Protein AF-A0A6U9JHB5-F1 (afdb_monomer)

Mean predicted aligned error: 16.01 Å

Solvent-accessible surface area (backbone atoms only — not comparable to full-atom values): 13813 Å² total; per-residue (Å²): 135,73,65,81,58,52,58,57,52,53,50,49,56,50,49,52,53,57,48,58,69,62,51,77,52,79,85,77,52,80,86,82,68,67,82,82,50,50,70,61,51,50,51,52,50,49,52,54,49,51,52,50,57,46,50,60,50,48,56,53,50,51,55,50,50,53,50,53,51,52,52,50,62,68,71,49,52,72,71,58,47,54,53,50,51,53,51,52,61,69,65,49,89,69,74,73,75,85,76,80,73,56,78,61,51,83,88,57,79,92,67,89,66,69,56,66,43,36,70,73,53,80,42,72,76,61,68,52,77,62,75,65,68,53,80,90,46,68,56,74,43,81,80,44,58,78,96,65,58,57,44,86,89,46,75,95,50,87,86,73,75,93,71,91,52,70,80,78,74,54,77,79,58,66,82,39,82,87,58,45,82,41,72,67,56,50,55,47,50,63,64,67,51,83,52,95,56,76,86,66,62,86,64,79,77,74,80,82,76,78,76,79,132

Foldseek 3Di:
DPPVVVVVVVVVVVVVVVVVVVPPDPVPDPPPPCPPPVPVVVVVVVVVVVVVVVVVVVVVVVVVVVVVVVVVCVPDDPVVNVVVVVVVVVVPPDPPPPDDAAQQADDDDLDPPPVVCLVVVVDVVSVDDRRDGDPVRVDRLVPPDPLSSHHPPCRPDPDDDPDDDPVVVPPPDCVDPVNPPDPVVVVVCVVVVPDDCPVVPPDPDDPPPPDDD

Sequence (213 aa):
TKGLLVDPIRADDLAEQAADENDRSDAELPDDNDETNEAEEYELWKIRELKRIKRDKEERLERQKELELIEKRRMMTDAEREEDDRRMDAESTQRDEVKGFNFLQKYYHRGGFFQDKATTGEEPLYTRDYHEPLEEEKFDKNMLPKAMQLRRGQFGKKGQVKHTHLTEVDTTDKSAAWAQQSRPMQKYQEKMAAAKGVNAFDRPSGSSSSRPL

Secondary structure (DSSP, 8-state):
--STTHHHHHHHHHHHHHHHTTS--GGGS----TTSSHHHHHHHHHHHHHHHHHHHHHHHHHHHHHHHHHHHHHHS-HHHHHHHHHHHHHH-------PPPPTTPPP----SSSHHHHHHT-STTTTS-TTSPPGGGSS-GGGS-GGG---TT-TT-S---S---HHHH----TTSTTTS--HHHHHHHHHHS-STTTT--------------

InterPro domains:
  IPR009730 Micro-fibrillar-associated protein 1, C-terminal [PF06991] (4-171)
  IPR033194 Microfibrillar-associated protein 1 [PTHR15327] (5-207)

Structure (mmCIF, N/CA/C/O backbone):
data_AF-A0A6U9JHB5-F1
#
_entry.id   AF-A0A6U9JHB5-F1
#
loop_
_atom_site.group_PDB
_atom_site.id
_atom_site.type_symbol
_atom_site.label_atom_id
_atom_site.label_alt_id
_atom_site.label_comp_id
_atom_site.label_asym_id
_atom_site.label_entity_id
_atom_site.label_seq_id
_atom_site.pdbx_PDB_ins_code
_atom_site.Cartn_x
_atom_site.Cartn_y
_atom_site.Cartn_z
_atom_site.occupancy
_atom_site.B_iso_or_equiv
_atom_site.auth_seq_id
_atom_site.auth_comp_id
_atom_site.auth_asym_id
_atom_site.auth_atom_id
_atom_site.pdbx_PDB_model_num
ATOM 1 N N . THR A 1 1 ? 85.113 0.637 15.737 1.00 53.25 1 THR A N 1
ATOM 2 C CA . THR A 1 1 ? 83.769 1.245 15.863 1.00 53.25 1 THR A CA 1
ATOM 3 C C . THR A 1 1 ? 83.041 1.448 14.530 1.00 53.25 1 THR A C 1
ATOM 5 O O . THR A 1 1 ? 82.013 2.102 14.533 1.00 53.25 1 THR A O 1
ATOM 8 N N . LYS A 1 2 ? 83.492 0.862 13.402 1.00 55.94 2 LYS A N 1
ATOM 9 C CA . LYS A 1 2 ? 82.801 0.965 12.095 1.00 55.94 2 LYS A CA 1
ATOM 10 C C . LYS A 1 2 ? 81.994 -0.279 11.675 1.00 55.94 2 LYS A C 1
ATOM 12 O O . LYS A 1 2 ? 81.258 -0.187 10.710 1.00 55.94 2 LYS A O 1
ATOM 17 N N . GLY A 1 3 ? 82.115 -1.414 12.374 1.00 53.59 3 GLY A N 1
ATOM 18 C CA . GLY A 1 3 ? 81.353 -2.639 12.058 1.00 53.59 3 GLY A CA 1
ATOM 19 C C . GLY A 1 3 ? 79.921 -2.636 12.605 1.00 53.59 3 GLY A C 1
ATOM 20 O O . GLY A 1 3 ? 78.999 -3.007 11.901 1.00 53.59 3 GLY A O 1
ATOM 21 N N . LEU A 1 4 ? 79.724 -2.098 13.814 1.00 57.44 4 LEU A N 1
ATOM 22 C CA . LEU A 1 4 ? 78.427 -2.074 14.513 1.00 57.44 4 LEU A CA 1
ATOM 23 C C . LEU A 1 4 ? 77.362 -1.162 13.877 1.00 57.44 4 LEU A C 1
ATOM 25 O O . LEU A 1 4 ? 76.210 -1.227 14.283 1.00 57.44 4 LEU A O 1
ATOM 29 N N . LEU A 1 5 ? 77.736 -0.309 12.915 1.00 56.44 5 LEU A N 1
ATOM 30 C CA . LEU A 1 5 ? 76.797 0.537 12.166 1.00 56.44 5 LEU A CA 1
ATOM 31 C C . LEU A 1 5 ? 76.386 -0.082 10.820 1.00 56.44 5 LEU A C 1
ATOM 33 O O . LEU A 1 5 ? 75.382 0.325 10.261 1.00 56.44 5 LEU A O 1
ATOM 37 N N . VAL A 1 6 ? 77.141 -1.055 10.299 1.00 62.66 6 VAL A N 1
ATOM 38 C CA . VAL A 1 6 ? 76.855 -1.684 8.995 1.00 62.66 6 VAL A CA 1
ATOM 39 C C . VAL A 1 6 ? 75.737 -2.720 9.115 1.00 62.66 6 VAL A C 1
ATOM 41 O O . VAL A 1 6 ? 74.949 -2.884 8.190 1.00 62.66 6 VAL A O 1
ATOM 44 N N . ASP A 1 7 ? 75.649 -3.384 10.265 1.00 67.19 7 ASP A N 1
ATOM 45 C CA . ASP A 1 7 ? 74.615 -4.377 10.549 1.00 67.19 7 ASP A CA 1
ATOM 46 C C . ASP A 1 7 ? 73.202 -3.771 10.692 1.00 67.19 7 ASP A C 1
ATOM 48 O O . ASP A 1 7 ? 72.290 -4.320 10.078 1.00 67.19 7 ASP A O 1
ATOM 52 N N . PRO A 1 8 ? 72.981 -2.639 11.402 1.00 68.25 8 PRO A N 1
ATOM 53 C CA . PRO A 1 8 ? 71.666 -1.996 11.425 1.00 68.25 8 PRO A CA 1
ATOM 54 C C . PRO A 1 8 ? 71.291 -1.371 10.077 1.00 68.25 8 PRO A C 1
ATOM 56 O O . PRO A 1 8 ? 70.142 -1.486 9.687 1.00 68.25 8 PRO A O 1
ATOM 59 N N . ILE A 1 9 ? 72.244 -0.806 9.322 1.00 69.00 9 ILE A N 1
ATOM 60 C CA . ILE A 1 9 ? 71.958 -0.246 7.986 1.00 69.00 9 ILE A CA 1
ATOM 61 C C . ILE A 1 9 ? 71.508 -1.348 7.019 1.00 69.00 9 ILE A C 1
ATOM 63 O O . ILE A 1 9 ? 70.519 -1.183 6.325 1.00 69.00 9 ILE A O 1
ATOM 67 N N . ARG A 1 10 ? 72.168 -2.514 7.020 1.00 72.25 10 ARG A N 1
ATOM 68 C CA . ARG A 1 10 ? 71.721 -3.657 6.203 1.00 72.25 10 ARG A CA 1
ATOM 69 C C . ARG A 1 10 ? 70.379 -4.226 6.650 1.00 72.25 10 ARG A C 1
ATOM 71 O O . ARG A 1 10 ? 69.656 -4.764 5.821 1.00 72.25 10 ARG A O 1
ATOM 78 N N . ALA A 1 11 ? 70.085 -4.177 7.947 1.00 74.62 11 ALA A N 1
ATOM 79 C CA . ALA A 1 11 ? 68.796 -4.607 8.471 1.00 74.62 11 ALA A CA 1
ATOM 80 C C . ALA A 1 11 ? 67.677 -3.633 8.070 1.00 74.62 11 ALA A C 1
ATOM 82 O O . ALA A 1 11 ? 66.602 -4.096 7.702 1.00 74.62 11 ALA A O 1
ATOM 83 N N . ASP A 1 12 ? 67.952 -2.326 8.076 1.00 69.69 12 ASP A N 1
ATOM 84 C CA . ASP A 1 12 ? 67.029 -1.288 7.609 1.00 69.69 12 ASP A CA 1
ATOM 85 C C . ASP A 1 12 ? 66.822 -1.374 6.085 1.00 69.69 12 ASP A C 1
ATOM 87 O O . ASP A 1 12 ? 65.678 -1.386 5.646 1.00 69.69 12 ASP A O 1
ATOM 91 N N . ASP A 1 13 ? 67.882 -1.573 5.288 1.00 69.75 13 ASP A N 1
ATOM 92 C CA . ASP A 1 13 ? 67.789 -1.757 3.827 1.00 69.75 13 ASP A CA 1
ATOM 93 C C . ASP A 1 13 ? 66.966 -3.010 3.452 1.00 69.75 13 ASP A C 1
ATOM 95 O O . ASP A 1 13 ? 66.189 -3.002 2.497 1.00 69.75 13 ASP A O 1
ATOM 99 N N . LEU A 1 14 ? 67.120 -4.110 4.202 1.00 70.81 14 LEU A N 1
ATOM 100 C CA . LEU A 1 14 ? 66.328 -5.333 4.010 1.00 70.81 14 LEU A CA 1
ATOM 101 C C . LEU A 1 14 ? 64.880 -5.170 4.485 1.00 70.81 14 LEU A C 1
ATOM 103 O O . LEU A 1 14 ? 63.982 -5.775 3.907 1.00 70.81 14 LEU A O 1
ATOM 107 N N . ALA A 1 15 ? 64.646 -4.374 5.531 1.00 68.12 15 ALA A N 1
ATOM 108 C CA . ALA A 1 15 ? 63.304 -4.055 6.004 1.00 68.12 15 ALA A CA 1
ATOM 109 C C . ALA A 1 15 ? 62.571 -3.110 5.040 1.00 68.12 15 ALA A C 1
ATOM 111 O O . ALA A 1 15 ? 61.367 -3.262 4.867 1.00 68.12 15 ALA A O 1
ATOM 112 N N . GLU A 1 16 ? 63.284 -2.189 4.387 1.00 64.50 16 GLU A N 1
ATOM 113 C CA . GLU A 1 16 ? 62.752 -1.314 3.338 1.00 64.50 16 GLU A CA 1
ATOM 114 C C . GLU A 1 16 ? 62.425 -2.119 2.070 1.00 64.50 16 GLU A C 1
ATOM 116 O O . GLU A 1 16 ? 61.320 -2.000 1.553 1.00 64.50 16 GLU A O 1
ATOM 121 N N . GLN A 1 17 ? 63.293 -3.052 1.653 1.00 61.66 17 GLN A N 1
ATOM 122 C CA . GLN A 1 17 ? 62.996 -3.989 0.554 1.00 61.66 17 GLN A CA 1
ATOM 123 C C . GLN A 1 17 ? 61.814 -4.926 0.866 1.00 61.66 17 GLN A C 1
ATOM 125 O O . GLN A 1 17 ? 60.975 -5.163 0.004 1.00 61.66 17 GLN A O 1
ATOM 130 N N . ALA A 1 18 ? 61.701 -5.427 2.100 1.00 60.41 18 ALA A N 1
ATOM 131 C CA . ALA A 1 18 ? 60.564 -6.250 2.528 1.00 60.41 18 ALA A CA 1
ATOM 132 C C . ALA A 1 18 ? 59.266 -5.442 2.743 1.00 60.41 18 ALA A C 1
ATOM 134 O O . ALA A 1 18 ? 58.175 -6.017 2.747 1.00 60.41 18 ALA A O 1
ATOM 135 N N . ALA A 1 19 ? 59.368 -4.125 2.954 1.00 58.09 19 ALA A N 1
ATOM 136 C CA . ALA A 1 19 ? 58.228 -3.214 2.999 1.00 58.09 19 ALA A CA 1
ATOM 137 C C . ALA A 1 19 ? 57.742 -2.849 1.587 1.00 58.09 19 ALA A C 1
ATOM 139 O O . ALA A 1 19 ? 56.531 -2.781 1.390 1.00 58.09 19 ALA A O 1
ATOM 140 N N . ASP A 1 20 ? 58.653 -2.717 0.615 1.00 54.59 20 ASP A N 1
ATOM 141 C CA . ASP A 1 20 ? 58.335 -2.574 -0.817 1.00 54.59 20 ASP A CA 1
ATOM 142 C C . ASP A 1 20 ? 57.697 -3.855 -1.394 1.00 54.59 20 ASP A C 1
ATOM 144 O O . ASP A 1 20 ? 56.777 -3.777 -2.200 1.00 54.59 20 ASP A O 1
ATOM 148 N N . GLU A 1 21 ? 58.089 -5.049 -0.927 1.00 54.53 21 GLU A N 1
ATOM 149 C CA . GLU A 1 21 ? 57.397 -6.313 -1.260 1.00 54.53 21 GLU A CA 1
ATOM 150 C C . GLU A 1 21 ? 55.993 -6.439 -0.623 1.00 54.53 21 GLU A C 1
ATOM 152 O O . GLU A 1 21 ? 55.213 -7.315 -1.005 1.00 54.53 21 GLU A O 1
ATOM 157 N N . ASN A 1 22 ? 55.655 -5.581 0.350 1.00 50.91 22 ASN A N 1
ATOM 158 C CA . ASN A 1 22 ? 54.332 -5.497 0.982 1.00 50.91 22 ASN A CA 1
ATOM 159 C C . ASN A 1 22 ? 53.448 -4.393 0.377 1.00 50.91 22 ASN A C 1
ATOM 161 O O . ASN A 1 22 ? 52.293 -4.243 0.797 1.00 50.91 22 ASN A O 1
ATOM 165 N N . ASP A 1 23 ? 53.953 -3.639 -0.605 1.00 54.12 23 ASP A N 1
ATOM 166 C CA . ASP A 1 23 ? 53.091 -2.904 -1.519 1.00 54.12 23 ASP A CA 1
ATOM 167 C C . ASP A 1 23 ? 52.439 -3.958 -2.406 1.00 54.12 23 ASP A C 1
ATOM 169 O O . ASP A 1 23 ? 53.083 -4.571 -3.256 1.00 54.12 23 ASP A O 1
ATOM 173 N N . ARG A 1 24 ? 51.188 -4.286 -2.067 1.00 53.25 24 ARG A N 1
ATOM 174 C CA . ARG A 1 24 ? 50.374 -5.319 -2.709 1.00 53.25 24 ARG A CA 1
ATOM 175 C C . ARG A 1 24 ? 50.627 -5.297 -4.203 1.00 53.25 24 ARG A C 1
ATOM 177 O O . ARG A 1 24 ? 50.195 -4.380 -4.897 1.00 53.25 24 ARG A O 1
ATOM 184 N N . SER A 1 25 ? 51.368 -6.310 -4.635 1.00 53.75 25 SER A N 1
ATOM 185 C CA . SER A 1 25 ? 51.806 -6.508 -6.000 1.00 53.75 25 SER A CA 1
ATOM 186 C C . SER A 1 25 ? 50.677 -6.171 -6.962 1.00 53.75 25 SER A C 1
ATOM 188 O O . SER A 1 25 ? 49.564 -6.668 -6.787 1.00 53.75 25 SER A O 1
ATOM 190 N N . ASP A 1 26 ? 50.995 -5.425 -8.010 1.00 55.75 26 ASP A N 1
ATOM 191 C CA . ASP A 1 26 ? 50.196 -5.220 -9.226 1.00 55.75 26 ASP A CA 1
ATOM 192 C C . ASP A 1 26 ? 49.469 -6.505 -9.716 1.00 55.75 26 ASP A C 1
ATOM 194 O O . ASP A 1 26 ? 48.427 -6.449 -10.352 1.00 55.75 26 ASP A O 1
ATOM 198 N N . ALA A 1 27 ? 49.962 -7.687 -9.321 1.00 60.19 27 ALA A N 1
ATOM 199 C CA . ALA A 1 27 ? 49.362 -9.005 -9.526 1.00 60.19 27 ALA A CA 1
ATOM 200 C C . ALA A 1 27 ? 48.051 -9.318 -8.753 1.00 60.19 27 ALA A C 1
ATOM 202 O O . ALA A 1 27 ? 47.412 -10.321 -9.067 1.00 60.19 27 ALA A O 1
ATOM 203 N N . GLU A 1 28 ? 47.644 -8.534 -7.744 1.00 62.84 28 GLU A N 1
ATOM 204 C CA . GLU A 1 28 ? 46.336 -8.678 -7.063 1.00 62.84 28 GLU A CA 1
ATOM 205 C C . GLU A 1 28 ? 45.254 -7.735 -7.624 1.00 62.84 28 GLU A C 1
ATOM 207 O O . GLU A 1 28 ? 44.090 -7.816 -7.213 1.00 62.84 28 GLU A O 1
ATOM 212 N N . LEU A 1 29 ? 45.606 -6.841 -8.555 1.00 70.88 29 LEU A N 1
ATOM 213 C CA . LEU A 1 29 ? 44.627 -6.015 -9.253 1.00 70.88 29 LEU A CA 1
ATOM 214 C C . LEU A 1 29 ? 43.886 -6.863 -10.301 1.00 70.88 29 LEU A C 1
ATOM 216 O O . LEU A 1 29 ? 44.491 -7.728 -10.937 1.00 70.88 29 LEU A O 1
ATOM 220 N N . PRO A 1 30 ? 42.569 -6.654 -10.486 1.00 70.38 30 PRO A N 1
ATOM 221 C CA . PRO A 1 30 ? 41.861 -7.223 -11.624 1.00 70.38 30 PRO A CA 1
ATOM 222 C C . PRO A 1 30 ? 42.576 -6.830 -12.920 1.00 70.38 30 PRO A C 1
ATOM 224 O O . PRO A 1 30 ? 42.882 -5.656 -13.109 1.00 70.38 30 PRO A O 1
ATOM 227 N N . ASP A 1 31 ? 42.837 -7.814 -13.778 1.00 69.62 31 ASP A N 1
ATOM 228 C CA . ASP A 1 31 ? 43.420 -7.598 -15.102 1.00 69.62 31 ASP A CA 1
ATOM 229 C C . ASP A 1 31 ? 42.477 -6.712 -15.937 1.00 69.62 31 ASP A C 1
ATOM 231 O O . ASP A 1 31 ? 41.407 -7.156 -16.351 1.00 69.62 31 ASP A O 1
ATOM 235 N N . ASP A 1 32 ? 42.856 -5.443 -16.106 1.00 65.81 32 ASP A N 1
ATOM 236 C CA . ASP A 1 32 ? 42.133 -4.389 -16.844 1.00 65.81 32 ASP A CA 1
ATOM 237 C C . ASP A 1 32 ? 42.583 -4.332 -18.319 1.00 65.81 32 ASP A C 1
ATOM 239 O O . ASP A 1 32 ? 42.520 -3.295 -18.977 1.00 65.81 32 ASP A O 1
ATOM 243 N N . ASN A 1 33 ? 43.151 -5.428 -18.836 1.00 74.50 33 ASN A N 1
ATOM 244 C CA . ASN A 1 33 ? 43.688 -5.481 -20.188 1.00 74.50 33 ASN A CA 1
ATOM 245 C C . ASN A 1 33 ? 42.598 -5.758 -21.241 1.00 74.50 33 ASN A C 1
ATOM 247 O O . ASN A 1 33 ? 42.414 -6.895 -21.691 1.00 74.50 33 ASN A O 1
ATOM 251 N N . ASP A 1 34 ? 41.948 -4.681 -21.685 1.00 63.94 34 ASP A N 1
ATOM 252 C CA . ASP A 1 34 ? 40.925 -4.642 -22.748 1.00 63.94 34 ASP A CA 1
ATOM 253 C C . ASP A 1 34 ? 41.413 -5.187 -24.121 1.00 63.94 34 ASP A C 1
ATOM 255 O O . ASP A 1 34 ? 40.626 -5.452 -25.032 1.00 63.94 34 ASP A O 1
ATOM 259 N N . GLU A 1 35 ? 42.725 -5.369 -24.330 1.00 66.50 35 GLU A N 1
ATOM 260 C CA . GLU A 1 35 ? 43.285 -5.721 -25.649 1.00 66.50 35 GLU A CA 1
ATOM 261 C C . GLU A 1 35 ? 43.186 -7.216 -25.996 1.00 66.50 35 GLU A C 1
ATOM 263 O O . GLU A 1 35 ? 43.300 -7.602 -27.162 1.00 66.50 35 GLU A O 1
ATOM 268 N N . THR A 1 36 ? 42.982 -8.092 -25.009 1.00 69.06 36 THR A N 1
ATOM 269 C CA . THR A 1 36 ? 42.996 -9.547 -25.248 1.00 69.06 36 THR A CA 1
ATOM 270 C C . THR A 1 36 ? 41.680 -10.092 -25.806 1.00 69.06 36 THR A C 1
ATOM 272 O O . THR A 1 36 ? 41.687 -11.164 -26.419 1.00 69.06 36 THR A O 1
ATOM 275 N N . ASN A 1 37 ? 40.565 -9.364 -25.642 1.00 72.69 37 ASN A N 1
ATOM 276 C CA . ASN A 1 37 ? 39.223 -9.835 -25.998 1.00 72.69 37 ASN A CA 1
ATOM 277 C C . ASN A 1 37 ? 38.294 -8.752 -26.597 1.00 72.69 37 ASN A C 1
ATOM 279 O O . ASN A 1 37 ? 37.075 -8.768 -26.408 1.00 72.69 37 ASN A O 1
ATOM 283 N N . GLU A 1 38 ? 38.863 -7.834 -27.382 1.00 78.88 38 GLU A N 1
ATOM 284 C CA . GLU A 1 38 ? 38.170 -6.678 -27.980 1.00 78.88 38 GLU A CA 1
ATOM 285 C C . GLU A 1 38 ? 36.869 -7.050 -28.729 1.00 78.88 38 GLU A C 1
ATOM 287 O O . GLU A 1 38 ? 35.865 -6.334 -28.677 1.00 78.88 38 GLU A O 1
ATOM 292 N N . ALA A 1 39 ? 36.847 -8.198 -29.416 1.00 83.38 39 ALA A N 1
ATOM 293 C CA . ALA A 1 39 ? 35.685 -8.634 -30.192 1.00 83.38 39 ALA A CA 1
ATOM 294 C C . ALA A 1 39 ? 34.481 -9.024 -29.313 1.00 83.38 39 ALA A C 1
ATOM 296 O O . ALA A 1 39 ? 33.342 -8.662 -29.630 1.00 83.38 39 ALA A O 1
ATOM 297 N N . GLU A 1 40 ? 34.701 -9.750 -28.212 1.00 84.44 40 GLU A N 1
ATOM 298 C CA . GLU A 1 40 ? 33.618 -10.124 -27.296 1.00 84.44 40 GLU A CA 1
ATOM 299 C C . GLU A 1 40 ? 33.145 -8.916 -26.487 1.00 84.44 40 GLU A C 1
ATOM 301 O O . GLU A 1 40 ? 31.941 -8.733 -26.290 1.00 84.44 40 GLU A O 1
ATOM 306 N N . GLU A 1 41 ? 34.061 -8.038 -26.087 1.00 84.88 41 GLU A N 1
ATOM 307 C CA . GLU A 1 41 ? 33.738 -6.792 -25.396 1.00 84.88 41 GLU A CA 1
ATOM 308 C C . GLU A 1 41 ? 32.915 -5.838 -26.259 1.00 84.88 41 GLU A C 1
ATOM 310 O O . GLU A 1 41 ? 31.945 -5.246 -25.770 1.00 84.88 41 GLU A O 1
ATOM 315 N N . TYR A 1 42 ? 33.231 -5.739 -27.552 1.00 88.75 42 TYR A N 1
ATOM 316 C CA . TYR A 1 42 ? 32.446 -4.971 -28.512 1.00 88.75 42 TYR A CA 1
ATOM 317 C C . TYR A 1 42 ? 31.024 -5.528 -28.663 1.00 88.75 42 TYR A C 1
ATOM 319 O O . TYR A 1 42 ? 30.048 -4.769 -28.645 1.00 88.75 42 TYR A O 1
ATOM 327 N N . GLU A 1 43 ? 30.861 -6.850 -28.746 1.00 91.44 43 GLU A N 1
ATOM 328 C CA . GLU A 1 43 ? 29.530 -7.465 -28.793 1.00 91.44 43 GLU A CA 1
ATOM 329 C C . GLU A 1 43 ? 28.778 -7.309 -27.457 1.00 91.44 43 GLU A C 1
ATOM 331 O O . GLU A 1 43 ? 27.582 -7.003 -27.453 1.00 91.44 43 GLU A O 1
ATOM 336 N N . LEU A 1 44 ? 29.452 -7.398 -26.306 1.00 91.88 44 LEU A N 1
ATOM 337 C CA . LEU A 1 44 ? 28.861 -7.105 -24.993 1.00 91.88 44 LEU A CA 1
ATOM 338 C C . LEU A 1 44 ? 28.456 -5.632 -24.861 1.00 91.88 44 LEU A C 1
ATOM 340 O O . LEU A 1 44 ? 27.398 -5.321 -24.302 1.00 91.88 44 LEU A O 1
ATOM 344 N N . TRP A 1 45 ? 29.267 -4.706 -25.372 1.00 92.81 45 TRP A N 1
ATOM 345 C CA . TRP A 1 45 ? 28.931 -3.288 -25.477 1.00 92.81 45 TRP A CA 1
ATOM 346 C C . TRP A 1 45 ? 27.685 -3.089 -26.340 1.00 92.81 45 TRP A C 1
ATOM 348 O O . TRP A 1 45 ? 26.724 -2.464 -25.891 1.00 92.81 45 TRP A O 1
ATOM 358 N N . LYS A 1 46 ? 27.634 -3.711 -27.518 1.00 95.69 46 LYS A N 1
ATOM 359 C CA . LYS A 1 46 ? 26.488 -3.656 -28.428 1.00 95.69 46 LYS A CA 1
ATOM 360 C C . LYS A 1 46 ? 25.226 -4.244 -27.803 1.00 95.69 46 LYS A C 1
ATOM 362 O O . LYS A 1 46 ? 24.157 -3.659 -27.940 1.00 95.69 46 LYS A O 1
ATOM 367 N N . ILE A 1 47 ? 25.320 -5.345 -27.057 1.00 95.62 47 ILE A N 1
ATOM 368 C CA . ILE A 1 47 ? 24.187 -5.914 -26.309 1.00 95.62 47 ILE A CA 1
ATOM 369 C C . ILE A 1 47 ? 23.701 -4.937 -25.234 1.00 95.62 47 ILE A C 1
ATOM 371 O O . ILE A 1 47 ? 22.492 -4.743 -25.086 1.00 95.62 47 ILE A O 1
ATOM 375 N N . ARG A 1 48 ? 24.609 -4.310 -24.476 1.00 95.00 48 ARG A N 1
ATOM 376 C CA . ARG A 1 48 ? 24.245 -3.287 -23.480 1.00 95.00 48 ARG A CA 1
ATOM 377 C C . ARG A 1 48 ? 23.565 -2.093 -24.143 1.00 95.00 48 ARG A C 1
ATOM 379 O O . ARG A 1 48 ? 22.551 -1.620 -23.630 1.00 95.00 48 ARG A O 1
ATOM 386 N N . GLU A 1 49 ? 24.071 -1.656 -25.289 1.00 96.88 49 GLU A N 1
ATOM 387 C CA . GLU A 1 49 ? 23.523 -0.528 -26.033 1.00 96.88 49 GLU A CA 1
ATOM 388 C C . GLU A 1 49 ? 22.145 -0.844 -26.622 1.00 96.88 49 GLU A C 1
ATOM 390 O O . GLU A 1 49 ? 21.186 -0.105 -26.406 1.00 96.88 49 GLU A O 1
ATOM 395 N N . LEU A 1 50 ? 21.981 -2.015 -27.239 1.00 96.06 50 LEU A N 1
ATOM 396 C CA . LEU A 1 50 ? 20.680 -2.497 -27.700 1.00 96.06 50 LEU A CA 1
ATOM 397 C C . LEU A 1 50 ? 19.674 -2.623 -26.549 1.00 96.06 50 LEU A C 1
ATOM 399 O O . LEU A 1 50 ? 18.509 -2.272 -26.725 1.00 96.06 50 LEU A O 1
ATOM 403 N N . LYS A 1 51 ? 20.100 -3.066 -25.357 1.00 96.31 51 LYS A N 1
ATOM 404 C CA . LYS A 1 51 ? 19.242 -3.089 -24.158 1.00 96.31 51 LYS A CA 1
ATOM 405 C C . LYS A 1 51 ? 18.812 -1.685 -23.725 1.00 96.31 51 LYS A C 1
ATOM 407 O O . LYS A 1 51 ? 17.679 -1.530 -23.278 1.00 96.31 51 LYS A O 1
ATOM 412 N N . ARG A 1 52 ? 19.673 -0.668 -23.853 1.00 96.06 52 ARG A N 1
ATOM 413 C CA . ARG A 1 52 ? 19.310 0.730 -23.554 1.00 96.06 52 ARG A CA 1
ATOM 414 C C . ARG A 1 52 ? 18.278 1.258 -24.540 1.00 96.06 52 ARG A C 1
ATOM 416 O O . ARG A 1 52 ? 17.207 1.671 -24.114 1.00 96.06 52 ARG A O 1
ATOM 423 N N . ILE A 1 53 ? 18.548 1.120 -25.837 1.00 96.06 53 ILE A N 1
ATOM 424 C CA . ILE A 1 53 ? 17.620 1.526 -26.903 1.00 96.06 53 ILE A CA 1
ATOM 425 C C . ILE A 1 53 ? 16.269 0.817 -26.746 1.00 96.06 53 ILE A C 1
ATOM 427 O O . ILE A 1 53 ? 15.214 1.429 -26.916 1.00 96.06 53 ILE A O 1
ATOM 431 N N . LYS A 1 54 ? 16.293 -0.479 -26.411 1.00 96.75 54 LYS A N 1
ATOM 432 C CA . LYS A 1 54 ? 15.088 -1.266 -26.152 1.00 96.75 54 LYS A CA 1
ATOM 433 C C . LYS A 1 54 ? 14.285 -0.687 -24.984 1.00 96.75 54 LYS A C 1
ATOM 435 O O . LYS A 1 54 ? 13.098 -0.451 -25.175 1.00 96.75 54 LYS A O 1
ATOM 440 N N . ARG A 1 55 ? 14.919 -0.402 -23.841 1.00 96.00 55 ARG A N 1
ATOM 441 C CA . ARG A 1 55 ? 14.257 0.189 -22.665 1.00 96.00 55 ARG A CA 1
ATOM 442 C C . ARG A 1 55 ? 13.570 1.511 -23.004 1.00 96.00 55 ARG A C 1
ATOM 444 O O . ARG A 1 55 ? 12.393 1.673 -22.714 1.00 96.00 55 ARG A O 1
ATOM 451 N N . ASP A 1 56 ? 14.271 2.410 -23.691 1.00 95.31 56 ASP A N 1
ATOM 452 C CA . ASP A 1 56 ? 13.733 3.729 -24.049 1.00 95.31 56 ASP A CA 1
ATOM 453 C C . ASP A 1 56 ? 12.546 3.616 -25.023 1.00 95.31 56 ASP A C 1
ATOM 455 O O . ASP A 1 56 ? 11.600 4.411 -24.995 1.00 95.31 56 ASP A O 1
ATOM 459 N N . LYS A 1 57 ? 12.584 2.619 -25.916 1.00 97.12 57 LYS A N 1
ATOM 460 C CA . LYS A 1 57 ? 11.483 2.323 -26.837 1.00 97.12 57 LYS A CA 1
ATOM 461 C C . LYS A 1 57 ? 10.291 1.695 -26.115 1.00 97.12 57 LYS A C 1
ATOM 463 O O . LYS A 1 57 ? 9.159 2.047 -26.442 1.00 97.12 57 LYS A O 1
ATOM 468 N N . GLU A 1 58 ? 10.537 0.784 -25.178 1.00 95.44 58 GLU A N 1
ATOM 469 C CA . GLU A 1 58 ? 9.506 0.142 -24.358 1.00 95.44 58 GLU A CA 1
ATOM 470 C C . GLU A 1 58 ? 8.793 1.169 -23.479 1.00 95.44 58 GLU A C 1
ATOM 472 O O . GLU A 1 58 ? 7.575 1.265 -23.573 1.00 95.44 58 GLU A O 1
ATOM 477 N N . GLU A 1 59 ? 9.522 2.038 -22.775 1.00 94.12 59 GLU A N 1
ATOM 478 C CA . GLU A 1 59 ? 8.932 3.096 -21.941 1.00 94.12 59 GLU A CA 1
ATOM 479 C C . GLU A 1 59 ? 8.038 4.045 -22.762 1.00 94.12 59 GLU A C 1
ATOM 481 O O . GLU A 1 59 ? 6.934 4.418 -22.357 1.00 94.12 59 GLU A O 1
ATOM 486 N N . ARG A 1 60 ? 8.481 4.425 -23.970 1.00 94.81 60 ARG A N 1
ATOM 487 C CA . ARG A 1 60 ? 7.674 5.266 -24.868 1.00 94.81 60 ARG A CA 1
ATOM 488 C C . ARG A 1 60 ? 6.398 4.556 -25.313 1.00 94.81 60 ARG A C 1
ATOM 490 O O . ARG A 1 60 ? 5.351 5.192 -25.412 1.00 94.81 60 ARG A O 1
ATOM 497 N N . LEU A 1 61 ? 6.499 3.270 -25.623 1.00 96.12 61 LEU A N 1
ATOM 498 C CA . LEU A 1 61 ? 5.385 2.458 -26.096 1.00 96.12 61 LEU A CA 1
ATOM 499 C C . LEU A 1 61 ? 4.392 2.152 -24.968 1.00 96.12 61 LEU A C 1
ATOM 501 O O . LEU A 1 61 ? 3.190 2.180 -25.207 1.00 96.12 61 LEU A O 1
ATOM 505 N N . GLU A 1 62 ? 4.862 1.916 -23.745 1.00 94.38 62 GLU A N 1
ATOM 506 C CA . GLU A 1 62 ? 4.026 1.782 -22.547 1.00 94.38 62 GLU A CA 1
ATOM 507 C C . GLU A 1 62 ? 3.232 3.058 -22.293 1.00 94.38 62 GLU A C 1
ATOM 509 O O . GLU A 1 62 ? 2.008 3.007 -22.204 1.00 94.38 62 GLU A O 1
ATOM 514 N N . ARG A 1 63 ? 3.891 4.220 -22.336 1.00 93.69 63 ARG A N 1
ATOM 515 C CA . ARG A 1 63 ? 3.211 5.516 -22.218 1.00 93.69 63 ARG A CA 1
ATOM 516 C C . ARG A 1 63 ? 2.152 5.726 -23.304 1.00 93.69 63 ARG A C 1
ATOM 518 O O . ARG A 1 63 ? 1.083 6.258 -23.024 1.00 93.69 63 ARG A O 1
ATOM 525 N N . GLN A 1 64 ? 2.434 5.329 -24.547 1.00 95.69 64 GLN A N 1
ATOM 526 C CA . GLN A 1 64 ? 1.452 5.402 -25.638 1.00 95.69 64 GLN A CA 1
ATOM 527 C C . GLN A 1 64 ? 0.256 4.483 -25.380 1.00 95.69 64 GLN A C 1
ATOM 529 O O . GLN A 1 64 ? -0.880 4.932 -25.488 1.00 95.69 64 GLN A O 1
ATOM 534 N N . LYS A 1 65 ? 0.497 3.238 -24.957 1.00 95.44 65 LYS A N 1
ATOM 535 C CA . LYS A 1 65 ? -0.567 2.297 -24.588 1.00 95.44 65 LYS A CA 1
ATOM 536 C C . LYS A 1 65 ? -1.424 2.815 -23.438 1.00 95.44 65 LYS A C 1
ATOM 538 O O . LYS A 1 65 ? -2.641 2.700 -23.498 1.00 95.44 65 LYS A O 1
ATOM 543 N N . GLU A 1 66 ? -0.820 3.390 -22.402 1.00 93.56 66 G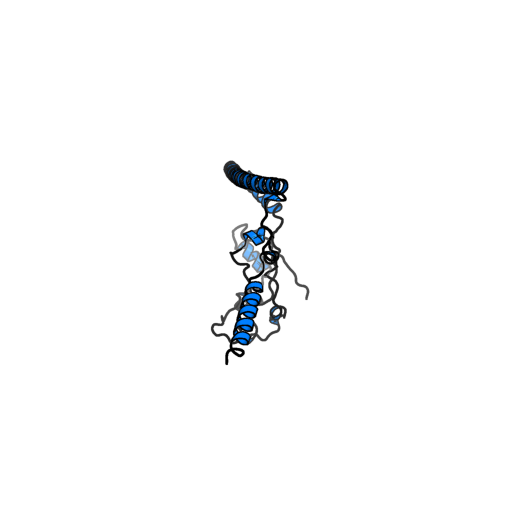LU A N 1
ATOM 544 C CA . GLU A 1 66 ? -1.559 3.989 -21.285 1.00 93.56 66 GLU A CA 1
ATOM 545 C C . GLU A 1 66 ? -2.486 5.109 -21.766 1.00 93.56 66 GLU A C 1
ATOM 547 O O . GLU A 1 66 ? -3.663 5.139 -21.404 1.00 93.56 66 GLU A O 1
ATOM 552 N N . LEU A 1 67 ? -1.987 5.997 -22.631 1.00 94.94 67 LEU A N 1
ATOM 553 C CA . LEU A 1 67 ? -2.791 7.066 -23.225 1.00 94.94 67 LEU A CA 1
ATOM 554 C C . LEU A 1 67 ? -3.933 6.510 -24.087 1.00 94.94 67 LEU A C 1
ATOM 556 O O . LEU A 1 67 ? -5.072 6.945 -23.927 1.00 94.94 67 LEU A O 1
ATOM 560 N N . GLU A 1 68 ? -3.662 5.514 -24.931 1.00 95.06 68 GLU A N 1
ATOM 561 C CA . GLU A 1 68 ? -4.676 4.834 -25.747 1.00 95.06 68 GLU A CA 1
ATOM 562 C C . GLU A 1 68 ? -5.753 4.158 -24.883 1.00 95.06 68 GLU A C 1
ATOM 564 O O . GLU A 1 68 ? -6.942 4.238 -25.195 1.00 95.06 68 GLU A O 1
ATOM 569 N N . LEU A 1 69 ? -5.373 3.527 -23.766 1.00 91.19 69 LEU A N 1
ATOM 570 C CA . LEU A 1 69 ? -6.312 2.922 -22.816 1.00 91.19 69 LEU A CA 1
ATOM 571 C C . LEU A 1 69 ? -7.186 3.978 -22.131 1.00 91.19 69 LEU A C 1
ATOM 573 O O . LEU A 1 69 ? -8.396 3.780 -21.987 1.00 91.19 69 LEU A O 1
ATOM 577 N N . ILE A 1 70 ? -6.596 5.110 -21.738 1.00 92.69 70 ILE A N 1
ATOM 578 C CA . ILE A 1 70 ? -7.324 6.240 -21.154 1.00 92.69 70 ILE A CA 1
ATOM 579 C C . ILE A 1 70 ? -8.320 6.810 -22.167 1.00 92.69 70 ILE A C 1
ATOM 581 O O . ILE A 1 70 ? -9.485 7.024 -21.828 1.00 92.69 70 ILE A O 1
ATOM 585 N N . GLU A 1 71 ? -7.895 7.045 -23.408 1.00 94.12 71 GLU A N 1
ATOM 586 C CA . GLU A 1 71 ? -8.769 7.535 -24.477 1.00 94.12 71 GLU A CA 1
ATOM 587 C C . GLU A 1 71 ? -9.887 6.544 -24.787 1.00 94.12 71 GLU A C 1
ATOM 589 O O . GLU A 1 71 ? -11.051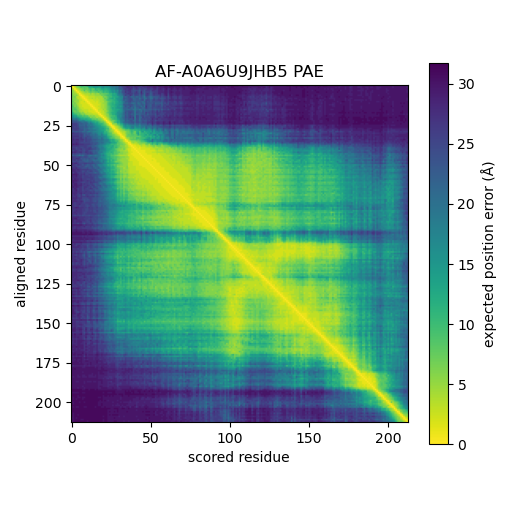 6.941 -24.853 1.00 94.12 71 GLU A O 1
ATOM 594 N N . LYS A 1 72 ? -9.575 5.247 -24.863 1.00 92.69 72 LYS A N 1
ATOM 595 C CA . LYS A 1 72 ? -10.579 4.195 -25.032 1.00 92.69 72 LYS A CA 1
ATOM 596 C C . LYS A 1 72 ? -11.618 4.244 -23.915 1.00 92.69 72 LYS A C 1
ATOM 598 O O . LYS A 1 72 ? -12.806 4.303 -24.213 1.00 92.69 72 LYS A O 1
ATOM 603 N N . ARG A 1 73 ? -11.204 4.302 -22.641 1.00 90.19 73 ARG A N 1
ATOM 604 C CA . ARG A 1 73 ? -12.138 4.413 -21.501 1.00 90.19 73 ARG A CA 1
ATOM 605 C C . ARG A 1 73 ? -12.970 5.698 -21.523 1.00 90.19 73 ARG A C 1
ATOM 607 O O . ARG A 1 73 ? -14.114 5.669 -21.071 1.00 90.19 73 ARG A O 1
ATOM 614 N N . ARG A 1 74 ? -12.430 6.802 -22.048 1.00 92.06 74 ARG A N 1
ATOM 615 C CA . ARG A 1 74 ? -13.166 8.067 -22.229 1.00 92.06 74 ARG A CA 1
ATOM 616 C C . ARG A 1 74 ? -14.211 7.995 -23.343 1.00 92.06 74 ARG A C 1
ATOM 618 O O . ARG A 1 74 ? -15.235 8.654 -23.221 1.00 92.06 74 ARG A O 1
ATOM 625 N N . MET A 1 75 ? -13.960 7.216 -24.396 1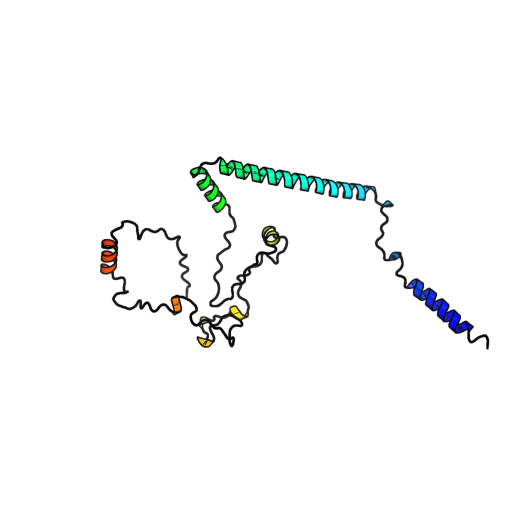.00 93.31 75 MET A N 1
ATOM 626 C CA . MET A 1 75 ? -14.891 7.035 -25.518 1.00 93.31 75 MET A CA 1
ATOM 627 C C . MET A 1 75 ? -15.963 5.961 -25.261 1.00 93.31 75 MET A C 1
ATOM 629 O O . MET A 1 75 ? -16.960 5.935 -25.979 1.00 93.31 75 MET A O 1
ATOM 633 N N . MET A 1 76 ? -15.784 5.085 -24.263 1.00 90.25 76 MET A N 1
ATOM 634 C CA . MET A 1 76 ? -16.779 4.064 -23.902 1.00 90.25 76 MET A CA 1
ATOM 635 C C . MET A 1 76 ? -18.008 4.662 -23.212 1.00 90.25 76 MET A C 1
ATOM 637 O O . MET A 1 76 ? -17.906 5.590 -22.402 1.00 90.25 76 MET A O 1
ATOM 641 N N . THR A 1 77 ? -19.166 4.063 -23.487 1.00 94.88 77 THR A N 1
ATOM 642 C CA . THR A 1 77 ? -20.415 4.365 -22.781 1.00 94.88 77 THR A CA 1
ATOM 643 C C . THR A 1 77 ? -20.404 3.811 -21.353 1.00 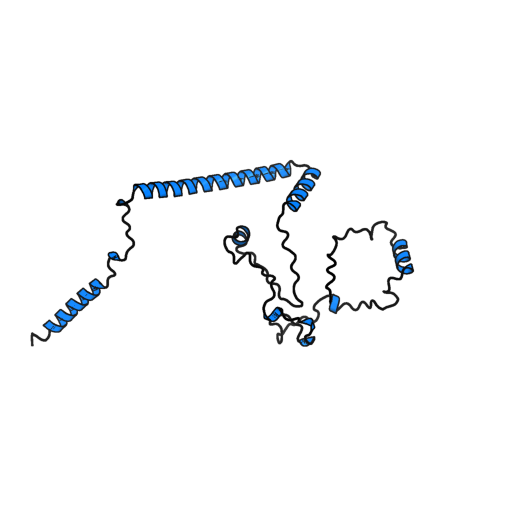94.88 77 THR A C 1
ATOM 645 O O . THR A 1 77 ? -19.596 2.948 -21.007 1.00 94.88 77 THR A O 1
ATOM 648 N N . ASP A 1 78 ? -21.310 4.292 -20.498 1.00 89.44 78 ASP A N 1
ATOM 649 C CA . ASP A 1 78 ? -21.361 3.868 -19.091 1.00 89.44 78 ASP A CA 1
ATOM 650 C C . ASP A 1 78 ? -21.674 2.370 -18.931 1.00 89.44 78 ASP A C 1
ATOM 652 O O . ASP A 1 78 ? -21.070 1.710 -18.089 1.00 89.44 78 ASP A O 1
ATOM 656 N N . ALA A 1 79 ? -22.549 1.818 -19.779 1.00 90.31 79 ALA A N 1
ATOM 657 C CA . ALA A 1 79 ? -22.893 0.394 -19.757 1.00 90.31 79 ALA A CA 1
ATOM 658 C C . ALA A 1 79 ? -21.716 -0.500 -20.188 1.00 90.31 79 ALA A C 1
ATOM 660 O O . ALA A 1 79 ? -21.483 -1.555 -19.605 1.00 90.31 79 ALA A O 1
ATOM 661 N N . GLU A 1 80 ? -20.943 -0.067 -21.187 1.00 91.38 80 GLU A N 1
ATOM 662 C CA . GLU A 1 80 ? -19.735 -0.779 -21.621 1.00 91.38 80 GLU A CA 1
ATOM 663 C C . GLU A 1 80 ? -18.621 -0.696 -20.572 1.00 91.38 80 GLU A C 1
ATOM 665 O O . GLU A 1 80 ? -17.876 -1.658 -20.395 1.00 91.38 80 GLU A O 1
ATOM 670 N N . ARG A 1 81 ? -18.520 0.427 -19.845 1.00 90.62 81 ARG A N 1
ATOM 671 C CA . ARG A 1 81 ? -17.555 0.594 -18.750 1.00 90.62 81 ARG A CA 1
ATOM 672 C C . ARG A 1 81 ? -17.857 -0.339 -17.582 1.00 90.62 81 ARG A C 1
ATOM 674 O O . ARG A 1 81 ? -16.931 -0.938 -17.054 1.00 90.62 81 ARG A O 1
ATOM 681 N N . GLU A 1 82 ? -19.128 -0.492 -17.215 1.00 90.69 82 GLU A N 1
ATOM 682 C CA . GLU A 1 82 ? -19.531 -1.409 -16.145 1.00 90.69 82 GLU A CA 1
ATOM 683 C C . GLU A 1 82 ? -19.204 -2.871 -16.488 1.00 90.69 82 GLU A C 1
ATOM 685 O O . GLU A 1 82 ? -18.706 -3.610 -15.639 1.00 90.69 82 GLU A O 1
ATOM 690 N N . GLU A 1 83 ? -19.444 -3.295 -17.732 1.00 91.00 83 GLU A N 1
ATOM 691 C CA . GLU A 1 83 ? -19.092 -4.650 -18.171 1.00 91.00 83 GLU A CA 1
ATOM 692 C C . GLU A 1 83 ? -17.569 -4.850 -18.237 1.00 91.00 83 GLU A C 1
ATOM 694 O O . GLU A 1 83 ? -17.070 -5.899 -17.827 1.00 91.00 83 GLU A O 1
ATOM 699 N N . ASP A 1 84 ? -16.815 -3.844 -18.699 1.00 88.88 84 ASP A N 1
ATOM 700 C CA . ASP A 1 84 ? -15.348 -3.890 -18.693 1.00 88.88 84 ASP A CA 1
ATOM 701 C C . ASP A 1 84 ? -14.799 -3.982 -17.265 1.00 88.88 84 ASP A C 1
ATOM 703 O O . ASP A 1 84 ? -13.965 -4.842 -17.000 1.00 88.88 84 ASP A O 1
ATOM 707 N N . ASP A 1 85 ? -15.304 -3.172 -16.333 1.00 89.81 85 ASP A N 1
ATOM 708 C CA .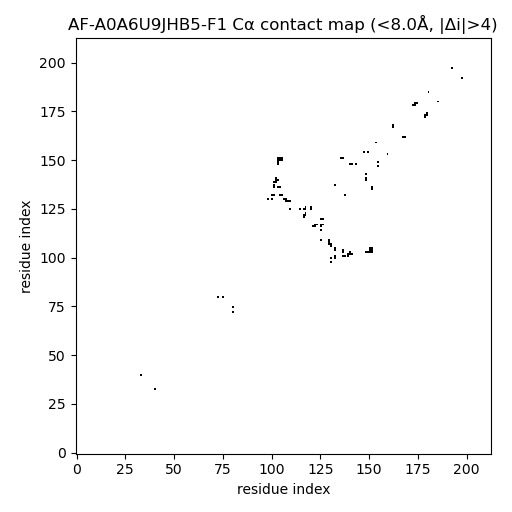 ASP A 1 85 ? -14.904 -3.215 -14.923 1.00 89.81 85 ASP A CA 1
ATOM 709 C C . ASP A 1 85 ? -15.258 -4.568 -14.288 1.00 89.81 85 ASP A C 1
ATOM 711 O O . ASP A 1 85 ? -14.423 -5.165 -13.613 1.00 89.81 85 ASP A O 1
ATOM 715 N N . ARG A 1 86 ? -16.440 -5.129 -14.580 1.00 90.12 86 ARG A N 1
ATOM 716 C CA . ARG A 1 86 ? -16.828 -6.472 -14.118 1.00 90.12 86 ARG A CA 1
ATOM 717 C C . ARG A 1 86 ? -15.887 -7.555 -14.640 1.00 90.12 86 ARG A C 1
ATOM 719 O O . ARG A 1 86 ? -15.541 -8.478 -13.902 1.00 90.12 86 ARG A O 1
ATOM 726 N N . ARG A 1 87 ? -15.479 -7.459 -15.906 1.00 89.56 87 ARG A N 1
ATOM 727 C CA . ARG A 1 87 ? -14.523 -8.388 -16.515 1.00 89.56 87 ARG A CA 1
ATOM 728 C C . ARG A 1 87 ? -13.136 -8.248 -15.887 1.00 89.56 87 ARG A C 1
ATOM 730 O O . ARG A 1 87 ? -12.536 -9.267 -15.564 1.00 89.56 87 ARG A O 1
ATOM 737 N N . MET A 1 88 ? -12.658 -7.020 -15.681 1.00 86.62 88 MET A N 1
ATOM 738 C CA . MET A 1 88 ? -11.372 -6.745 -15.027 1.00 86.62 88 MET A CA 1
ATOM 739 C C . MET A 1 88 ? -11.363 -7.248 -13.580 1.00 86.62 88 MET A C 1
ATOM 741 O O . MET A 1 88 ? -10.406 -7.890 -13.154 1.00 86.62 88 MET A O 1
ATOM 745 N N . ASP A 1 89 ? -12.454 -7.040 -12.843 1.00 84.50 89 ASP A N 1
ATOM 746 C CA . ASP A 1 89 ? -12.624 -7.559 -11.486 1.00 84.50 89 ASP A CA 1
ATOM 747 C C . ASP A 1 89 ? -12.632 -9.093 -11.452 1.00 84.50 89 ASP A C 1
ATOM 749 O O . ASP A 1 89 ? -12.088 -9.687 -10.521 1.00 84.50 89 ASP A O 1
ATOM 753 N N . ALA A 1 90 ? -13.226 -9.752 -12.450 1.00 86.25 90 ALA A N 1
ATOM 754 C CA . ALA A 1 90 ? -13.222 -11.211 -12.557 1.00 86.25 90 ALA A CA 1
ATOM 755 C C . ALA A 1 90 ? -11.842 -11.778 -12.935 1.00 86.25 90 ALA A C 1
ATOM 757 O O . ALA A 1 90 ? -11.475 -12.854 -12.466 1.00 86.25 90 ALA A O 1
ATOM 758 N N . GLU A 1 91 ? -11.081 -11.062 -13.766 1.00 82.00 91 GLU A N 1
ATOM 759 C CA . GLU A 1 91 ? -9.707 -11.414 -14.142 1.00 82.00 91 GLU A CA 1
ATOM 760 C C . GLU A 1 91 ? -8.694 -11.089 -13.033 1.00 82.00 91 GLU A C 1
ATOM 762 O O . GLU A 1 91 ? -7.589 -11.631 -13.029 1.00 82.00 91 GLU A O 1
ATOM 767 N N . SER A 1 92 ? -9.069 -10.263 -12.047 1.00 76.31 92 SER A N 1
ATOM 768 C CA . SER A 1 92 ? -8.228 -9.972 -10.887 1.00 76.31 92 SER A CA 1
ATOM 769 C C . SER A 1 92 ? -7.971 -11.246 -10.062 1.00 76.31 92 SER A C 1
ATOM 771 O O . SER A 1 92 ? -8.744 -11.673 -9.207 1.00 76.31 92 SER A O 1
ATOM 773 N N . THR A 1 93 ? -6.835 -11.889 -10.327 1.00 59.94 93 THR A N 1
ATOM 774 C CA . THR A 1 93 ? -6.418 -13.167 -9.727 1.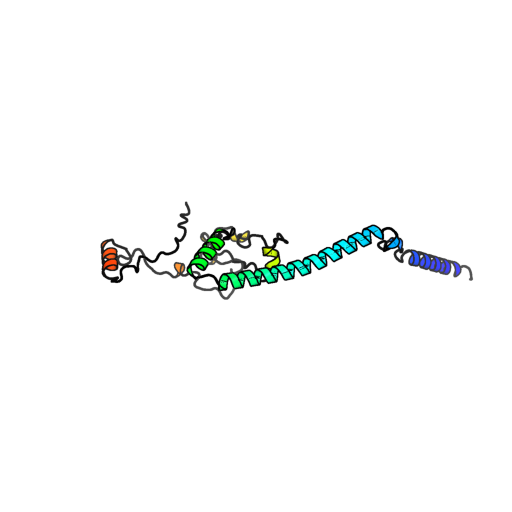00 59.94 93 THR A CA 1
ATOM 775 C C . THR A 1 93 ? -6.087 -13.092 -8.235 1.00 59.94 93 THR A C 1
ATOM 777 O O . THR A 1 93 ? -5.767 -14.115 -7.636 1.00 59.94 93 THR A O 1
ATOM 780 N N . GLN A 1 94 ? -6.135 -11.909 -7.618 1.00 57.25 94 GLN A N 1
ATOM 781 C CA . GLN A 1 94 ? -5.734 -11.707 -6.228 1.00 57.25 94 GLN A CA 1
ATOM 782 C C . GLN A 1 94 ? -6.680 -10.758 -5.503 1.00 57.25 94 GLN A C 1
ATOM 784 O O . GLN A 1 94 ? -6.372 -9.598 -5.244 1.00 57.25 94 GLN A O 1
ATOM 789 N N . ARG A 1 95 ? -7.835 -11.278 -5.094 1.00 58.94 95 ARG A N 1
ATOM 790 C CA . ARG A 1 95 ? -8.361 -10.831 -3.807 1.00 58.94 95 ARG A CA 1
ATOM 791 C C . ARG A 1 95 ? -7.555 -11.579 -2.764 1.00 58.94 95 ARG A C 1
ATOM 793 O O . ARG A 1 95 ? -7.773 -12.775 -2.589 1.00 58.94 95 ARG A O 1
ATOM 800 N N . ASP A 1 96 ? -6.599 -10.892 -2.142 1.00 66.62 96 ASP A N 1
ATOM 801 C CA . ASP A 1 96 ? -5.915 -11.423 -0.967 1.00 66.62 96 ASP A CA 1
ATOM 802 C C . ASP A 1 96 ? -6.982 -11.967 -0.018 1.00 66.62 96 ASP A C 1
ATOM 804 O O . ASP A 1 96 ? -7.929 -11.256 0.341 1.00 66.62 96 ASP A O 1
ATOM 808 N N . GLU A 1 97 ? -6.884 -13.253 0.323 1.00 69.44 97 GLU A N 1
ATOM 809 C CA . GLU A 1 97 ? -7.813 -13.850 1.270 1.00 69.44 97 GLU A CA 1
ATOM 810 C C . GLU A 1 97 ? -7.810 -12.986 2.529 1.00 69.44 97 GLU A C 1
ATOM 812 O O . GLU A 1 97 ? -6.752 -12.698 3.095 1.00 69.44 97 GLU A O 1
ATOM 817 N N . VAL A 1 98 ? -8.991 -12.531 2.956 1.00 68.00 98 VAL A N 1
ATOM 818 C CA . VAL A 1 98 ? -9.115 -11.743 4.182 1.00 68.00 98 VAL A CA 1
ATOM 819 C C . VAL A 1 98 ? -8.756 -12.661 5.344 1.00 68.00 98 VAL A C 1
ATOM 821 O O . VAL A 1 98 ? -9.587 -13.422 5.843 1.00 68.00 98 VAL A O 1
ATOM 824 N N . LYS A 1 99 ? -7.490 -12.620 5.755 1.00 78.06 99 LYS A N 1
ATOM 825 C CA . LYS A 1 99 ? -6.984 -13.435 6.854 1.00 78.06 99 LYS A CA 1
ATOM 826 C C . LYS A 1 99 ? -7.584 -12.936 8.159 1.00 78.06 99 LYS A C 1
ATOM 828 O O . LYS A 1 99 ? -7.541 -11.749 8.483 1.00 78.06 99 LYS A O 1
ATOM 833 N N . GLY A 1 100 ? -8.180 -13.862 8.904 1.00 82.00 100 GLY A N 1
ATOM 834 C CA . GLY A 1 100 ? -8.695 -13.578 10.236 1.00 82.00 100 GLY A CA 1
ATOM 835 C C . GLY A 1 100 ? -7.547 -13.353 11.216 1.00 82.00 100 GLY A C 1
ATOM 836 O O . GLY A 1 100 ? -6.617 -14.152 11.270 1.00 82.00 100 GLY A O 1
ATOM 837 N N . PHE A 1 101 ? -7.630 -12.289 12.012 1.00 87.62 101 PHE A N 1
ATOM 838 C CA . PHE A 1 101 ? -6.690 -12.039 13.105 1.00 87.62 101 PHE A CA 1
ATOM 839 C C . PHE A 1 101 ? -7.124 -12.764 14.380 1.00 87.62 101 PHE A C 1
ATOM 841 O O . PHE A 1 101 ? -8.316 -12.845 14.691 1.00 87.62 101 PHE A O 1
ATOM 848 N N . ASN A 1 102 ? -6.152 -13.222 15.167 1.00 89.12 102 ASN A N 1
ATOM 849 C CA . ASN A 1 102 ? -6.398 -13.728 16.513 1.00 89.12 102 ASN A CA 1
ATOM 850 C C . ASN A 1 102 ? -6.864 -12.604 17.458 1.00 89.12 102 ASN A C 1
ATOM 852 O O . ASN A 1 102 ? -6.603 -11.413 17.251 1.00 89.12 102 ASN A O 1
ATOM 856 N N . PHE A 1 103 ? -7.540 -12.985 18.544 1.00 87.25 103 PHE A N 1
ATOM 857 C CA . PHE A 1 103 ? -8.011 -12.041 19.558 1.00 87.25 103 PHE A CA 1
ATOM 858 C C . PHE A 1 103 ? -6.831 -11.269 20.177 1.00 87.25 103 PHE A C 1
ATOM 860 O O . PHE A 1 103 ? -5.894 -11.859 20.713 1.00 87.25 103 PHE A O 1
ATOM 867 N N . LEU A 1 104 ? -6.861 -9.932 20.083 1.00 88.06 104 LEU A N 1
ATOM 868 C CA . LEU A 1 104 ? -5.764 -9.027 20.470 1.00 88.06 104 LEU A CA 1
ATOM 869 C C . LEU A 1 104 ? -4.411 -9.328 19.793 1.00 88.06 104 LEU A C 1
ATOM 871 O O . LEU A 1 104 ? -3.351 -9.095 20.391 1.00 88.06 104 LEU A O 1
ATOM 875 N N . GLN A 1 105 ? -4.428 -9.807 18.551 1.00 91.25 105 GLN A N 1
ATOM 876 C CA . GLN A 1 105 ? -3.250 -9.788 17.687 1.00 91.25 105 GLN A CA 1
ATOM 877 C C . GLN A 1 105 ? -2.925 -8.347 17.273 1.00 91.25 105 GLN A C 1
ATOM 879 O O . GLN A 1 105 ? -3.822 -7.510 17.094 1.00 91.25 105 GLN A O 1
ATOM 884 N N . LYS A 1 106 ? -1.639 -8.013 17.149 1.00 89.88 106 LYS A N 1
ATOM 885 C CA . LYS A 1 106 ? -1.236 -6.700 16.645 1.00 89.88 106 LYS A CA 1
ATOM 886 C C . LYS A 1 106 ? -1.295 -6.682 15.118 1.00 89.88 106 LYS A C 1
ATOM 888 O O . LYS A 1 106 ? -0.762 -7.561 14.455 1.00 89.88 106 LYS A O 1
ATOM 893 N N . TYR A 1 107 ? -1.906 -5.634 14.569 1.00 89.69 107 TYR A N 1
ATOM 894 C CA . TYR A 1 107 ? -1.853 -5.371 13.137 1.00 89.69 107 TYR A CA 1
ATOM 895 C C . TYR A 1 107 ? -0.506 -4.750 12.765 1.00 89.69 107 TYR A C 1
ATOM 897 O O . TYR A 1 107 ? -0.109 -3.725 13.332 1.00 89.69 107 TYR A O 1
ATOM 905 N N . TYR A 1 108 ? 0.165 -5.362 11.797 1.00 88.88 108 TYR A N 1
ATOM 906 C CA . TYR A 1 108 ? 1.363 -4.833 11.168 1.00 88.88 108 TYR A CA 1
ATOM 907 C C . TYR A 1 108 ? 1.009 -4.416 9.744 1.00 88.88 108 TYR A C 1
ATOM 909 O O . TYR A 1 108 ? 0.664 -5.241 8.905 1.00 88.88 108 TYR A O 1
ATOM 917 N N . HIS A 1 109 ? 1.059 -3.112 9.488 1.00 87.81 109 HIS A N 1
ATOM 918 C CA . HIS A 1 109 ? 0.881 -2.578 8.146 1.00 87.81 109 HIS A CA 1
ATOM 919 C C . HIS A 1 109 ? 2.152 -2.845 7.328 1.00 87.81 109 HIS A C 1
ATOM 921 O O . HIS A 1 109 ? 3.245 -2.540 7.807 1.00 87.81 109 HIS A O 1
ATOM 927 N N . ARG A 1 110 ? 2.012 -3.348 6.094 1.00 85.31 110 ARG A N 1
ATOM 928 C CA . ARG A 1 110 ? 3.131 -3.651 5.173 1.00 85.31 110 ARG A CA 1
ATOM 929 C C . ARG A 1 110 ? 4.057 -2.451 4.922 1.00 85.31 110 ARG A C 1
ATOM 931 O O . ARG A 1 110 ? 5.237 -2.617 4.646 1.00 85.31 110 ARG A O 1
ATOM 938 N N . GLY A 1 111 ? 3.524 -1.239 5.060 1.00 88.44 111 GLY A N 1
ATOM 939 C CA . GLY A 1 111 ? 4.227 0.025 4.823 1.00 88.44 111 GLY A CA 1
ATOM 940 C C . GLY A 1 111 ? 3.859 0.629 3.469 1.00 88.44 111 GLY A C 1
ATOM 941 O O . GLY A 1 111 ? 3.197 -0.012 2.666 1.00 88.44 111 GLY A O 1
ATOM 942 N N . GLY A 1 112 ? 4.247 1.881 3.225 1.00 88.44 112 GLY A N 1
ATOM 943 C CA . GLY A 1 112 ? 4.054 2.542 1.921 1.00 88.44 112 GLY A CA 1
ATOM 944 C C . GLY A 1 112 ? 5.284 2.494 1.010 1.00 88.44 112 GLY A C 1
ATOM 945 O O . GLY A 1 112 ? 5.210 2.901 -0.142 1.00 88.44 112 GLY A O 1
ATOM 946 N N . PHE A 1 113 ? 6.418 2.018 1.524 1.00 89.50 113 PHE A N 1
ATOM 947 C CA . PHE A 1 113 ? 7.697 1.998 0.816 1.00 89.50 113 PHE A CA 1
ATOM 948 C C . PHE A 1 113 ? 7.925 0.644 0.139 1.00 89.50 113 PHE A C 1
ATOM 950 O O . PHE A 1 113 ? 7.446 -0.371 0.642 1.00 89.50 113 PHE A O 1
ATOM 957 N N . PHE A 1 114 ? 8.674 0.641 -0.970 1.00 87.69 114 PHE A N 1
ATOM 958 C CA . PHE A 1 114 ? 9.077 -0.560 -1.721 1.00 87.69 114 PHE A CA 1
ATOM 959 C C . PHE A 1 114 ? 7.909 -1.440 -2.211 1.00 87.69 114 PHE A C 1
ATOM 961 O O . PHE A 1 114 ? 8.042 -2.655 -2.370 1.00 87.69 114 PHE A O 1
ATOM 968 N N . GLN A 1 115 ? 6.737 -0.830 -2.431 1.00 85.69 115 GLN A N 1
ATOM 969 C CA . GLN A 1 115 ? 5.555 -1.543 -2.929 1.00 85.69 115 GLN A CA 1
ATOM 970 C C . GLN A 1 115 ? 5.681 -1.937 -4.413 1.00 85.69 115 GLN A C 1
ATOM 972 O O . GLN A 1 115 ? 5.034 -2.876 -4.873 1.00 85.69 115 GLN A O 1
ATOM 977 N N . ASP A 1 116 ? 6.556 -1.258 -5.147 1.00 87.38 116 ASP A N 1
ATOM 978 C CA . ASP A 1 116 ? 7.011 -1.638 -6.483 1.00 87.38 116 ASP A CA 1
ATOM 979 C C . ASP A 1 116 ? 7.668 -3.026 -6.464 1.00 87.38 116 ASP A C 1
ATOM 981 O O . ASP A 1 116 ? 7.195 -3.939 -7.134 1.00 87.38 116 ASP A O 1
ATOM 985 N N . LYS A 1 117 ? 8.661 -3.240 -5.596 1.00 86.06 117 LYS A N 1
ATOM 986 C CA . LYS A 1 117 ? 9.359 -4.529 -5.442 1.00 86.06 117 LYS A CA 1
ATOM 987 C C . LYS A 1 117 ? 8.440 -5.651 -4.980 1.00 86.06 117 LYS A C 1
ATOM 989 O O . LYS A 1 117 ? 8.575 -6.795 -5.403 1.00 86.06 117 LYS A O 1
ATOM 994 N N . ALA A 1 118 ? 7.502 -5.310 -4.106 1.00 82.69 118 ALA A N 1
ATOM 995 C CA . ALA A 1 118 ? 6.410 -6.170 -3.674 1.00 82.69 118 ALA A CA 1
ATOM 996 C C . ALA A 1 118 ? 5.524 -6.648 -4.831 1.00 82.69 118 ALA A C 1
ATOM 998 O O . ALA A 1 118 ? 5.097 -7.799 -4.822 1.00 82.69 118 ALA A O 1
ATOM 999 N N . THR A 1 119 ? 5.223 -5.756 -5.777 1.00 82.56 119 THR A N 1
ATOM 1000 C CA . THR A 1 119 ? 4.356 -6.033 -6.930 1.00 82.56 119 THR A CA 1
ATOM 1001 C C . THR A 1 119 ? 5.111 -6.830 -7.988 1.00 82.56 119 THR A C 1
ATOM 1003 O O . THR A 1 119 ? 4.591 -7.812 -8.506 1.00 82.56 119 THR A O 1
ATOM 1006 N N . THR A 1 120 ? 6.364 -6.457 -8.257 1.00 84.38 120 THR A N 1
ATOM 1007 C CA . THR A 1 120 ? 7.246 -7.175 -9.188 1.00 84.38 120 THR A CA 1
ATOM 1008 C C . THR A 1 120 ? 7.667 -8.545 -8.640 1.00 84.38 120 THR A C 1
ATOM 1010 O O . THR A 1 120 ? 7.979 -9.450 -9.409 1.00 84.38 120 THR A O 1
ATOM 1013 N N . GLY A 1 121 ? 7.670 -8.727 -7.314 1.00 83.31 121 GLY A N 1
ATOM 1014 C CA . GLY A 1 121 ? 8.081 -9.973 -6.663 1.00 83.31 121 GLY A CA 1
ATOM 1015 C C . GLY A 1 121 ? 9.595 -10.210 -6.676 1.00 83.31 121 GLY A C 1
ATOM 1016 O O . GLY A 1 121 ? 10.029 -11.340 -6.466 1.00 83.31 121 GLY A O 1
ATOM 1017 N N . GLU A 1 122 ? 10.400 -9.166 -6.911 1.00 85.12 122 GLU A N 1
ATOM 1018 C CA . GLU A 1 122 ? 11.871 -9.252 -6.969 1.00 85.12 122 GLU A CA 1
ATOM 1019 C C . GLU A 1 122 ? 12.470 -9.748 -5.652 1.00 85.12 122 GLU A C 1
ATOM 1021 O O . GLU A 1 122 ? 13.435 -10.510 -5.635 1.00 85.12 122 GLU A O 1
ATOM 1026 N N . GLU A 1 123 ? 11.881 -9.315 -4.536 1.00 85.19 123 GLU A N 1
ATOM 1027 C CA . GLU A 1 123 ? 12.331 -9.675 -3.201 1.00 85.19 123 GLU A CA 1
ATOM 1028 C C . GLU A 1 123 ? 11.248 -10.489 -2.474 1.00 85.19 123 GLU A C 1
ATOM 1030 O O . GLU A 1 123 ? 10.159 -9.972 -2.193 1.00 85.19 123 GLU A O 1
ATOM 1035 N N . PRO A 1 124 ? 11.549 -11.737 -2.063 1.00 85.38 124 PRO A N 1
ATOM 1036 C CA . PRO A 1 124 ? 10.581 -12.603 -1.390 1.00 85.38 124 PRO A CA 1
ATOM 1037 C C . PRO A 1 124 ? 10.218 -12.101 0.012 1.00 85.38 124 PRO A C 1
ATOM 1039 O O . PRO A 1 124 ? 9.278 -12.590 0.629 1.00 85.38 124 PRO A O 1
ATOM 1042 N N . LEU A 1 125 ? 10.967 -11.136 0.553 1.00 86.75 125 LEU A N 1
ATOM 1043 C CA . LEU A 1 125 ? 10.658 -10.520 1.836 1.00 86.75 125 LEU A CA 1
ATOM 1044 C C . LEU A 1 125 ? 9.308 -9.801 1.798 1.00 86.75 125 LEU A C 1
ATOM 1046 O O . LEU A 1 125 ? 8.556 -9.904 2.764 1.00 86.75 125 LEU A O 1
ATOM 1050 N N . TYR A 1 126 ? 9.003 -9.100 0.703 1.00 85.19 126 TYR A N 1
ATOM 1051 C CA . TYR A 1 126 ? 7.804 -8.273 0.613 1.00 85.19 126 TYR A CA 1
ATOM 1052 C C . TYR A 1 126 ? 6.545 -9.061 0.283 1.00 85.19 126 TYR A C 1
ATOM 1054 O O . TYR A 1 126 ? 5.451 -8.577 0.560 1.00 85.19 126 TYR A O 1
ATOM 1062 N N . THR A 1 127 ? 6.670 -10.255 -0.288 1.00 84.62 127 THR A N 1
ATOM 1063 C CA . THR A 1 127 ? 5.542 -11.149 -0.595 1.00 84.62 127 THR A CA 1
ATOM 1064 C C . THR A 1 127 ? 5.116 -12.004 0.599 1.00 84.62 127 THR A C 1
ATOM 1066 O O . THR A 1 127 ? 4.164 -12.776 0.503 1.00 84.62 127 THR A O 1
ATOM 1069 N N . ARG A 1 128 ? 5.802 -11.872 1.742 1.00 86.88 128 ARG A N 1
ATOM 1070 C CA . ARG A 1 128 ? 5.446 -12.571 2.977 1.00 86.88 128 ARG A CA 1
ATOM 1071 C C . ARG A 1 128 ? 4.104 -12.119 3.528 1.00 86.88 128 ARG A C 1
ATOM 1073 O O . ARG A 1 128 ? 3.685 -10.975 3.379 1.00 86.88 128 ARG A O 1
ATOM 1080 N N . ASP A 1 129 ? 3.481 -13.037 4.253 1.00 86.38 129 ASP A N 1
ATOM 1081 C CA . ASP A 1 129 ? 2.292 -12.740 5.028 1.00 86.38 129 ASP A CA 1
ATOM 1082 C C . ASP A 1 129 ? 2.645 -11.964 6.304 1.00 86.38 129 ASP A C 1
ATOM 1084 O O . ASP A 1 129 ? 3.258 -12.499 7.226 1.00 86.38 129 ASP A O 1
ATOM 1088 N N . TYR A 1 130 ? 2.231 -10.700 6.371 1.00 85.88 130 TYR A N 1
ATOM 1089 C CA . TYR A 1 130 ? 2.409 -9.851 7.554 1.00 85.88 130 TYR A CA 1
ATOM 1090 C C . TYR A 1 130 ? 1.267 -9.991 8.570 1.00 85.88 130 TYR A C 1
ATOM 1092 O O . TYR A 1 130 ? 1.312 -9.379 9.640 1.00 85.88 130 TYR A O 1
ATOM 1100 N N . HIS A 1 131 ? 0.233 -10.768 8.243 1.00 87.06 131 HIS A N 1
ATOM 1101 C CA . HIS A 1 131 ? -0.909 -11.021 9.116 1.00 87.06 131 HIS A CA 1
ATOM 1102 C C . HIS A 1 131 ? -0.726 -12.266 9.988 1.00 87.06 131 HIS A C 1
ATOM 1104 O O . HIS A 1 131 ? -1.587 -12.546 10.823 1.00 87.06 131 HIS A O 1
ATOM 1110 N N . GLU A 1 132 ? 0.383 -12.996 9.850 1.00 89.00 132 GLU A N 1
ATOM 1111 C CA . GLU A 1 132 ? 0.662 -14.159 10.691 1.00 89.00 132 GLU A CA 1
ATOM 1112 C C . GLU A 1 132 ? 0.836 -13.742 12.171 1.00 89.00 132 GLU A C 1
ATOM 1114 O O . GLU A 1 132 ? 1.506 -12.743 12.468 1.00 89.00 132 GLU A O 1
ATOM 1119 N N . PRO A 1 133 ? 0.238 -14.472 13.133 1.00 90.31 133 PRO A N 1
ATOM 1120 C CA . PRO A 1 133 ? 0.466 -14.215 14.549 1.00 90.31 133 PRO A CA 1
ATOM 1121 C C . PRO A 1 133 ? 1.921 -14.498 14.934 1.00 90.31 133 PRO A C 1
ATOM 1123 O O . PRO A 1 133 ? 2.463 -15.573 14.664 1.00 90.31 133 PRO A O 1
ATOM 1126 N N . LEU A 1 134 ? 2.532 -13.554 15.656 1.00 88.56 134 LEU A N 1
ATOM 1127 C CA . LEU A 1 134 ? 3.813 -13.790 16.326 1.00 88.56 134 LEU A CA 1
ATOM 1128 C C . LEU A 1 134 ? 3.671 -14.910 17.365 1.00 88.56 134 LEU A C 1
ATOM 1130 O O . LEU A 1 134 ? 2.578 -15.179 17.851 1.00 88.56 134 LEU A O 1
ATOM 1134 N N . GLU A 1 135 ? 4.787 -15.522 17.759 1.00 87.75 135 GLU A N 1
ATOM 1135 C CA . GLU A 1 135 ? 4.827 -16.643 18.711 1.00 87.75 135 GLU A CA 1
ATOM 1136 C C . GLU A 1 135 ? 4.041 -16.374 20.009 1.00 87.75 135 GLU A C 1
ATOM 1138 O O . GLU A 1 135 ? 3.202 -17.176 20.409 1.00 87.75 135 GLU A O 1
ATOM 1143 N N . GLU A 1 136 ? 4.214 -15.192 20.606 1.00 82.12 136 GLU A N 1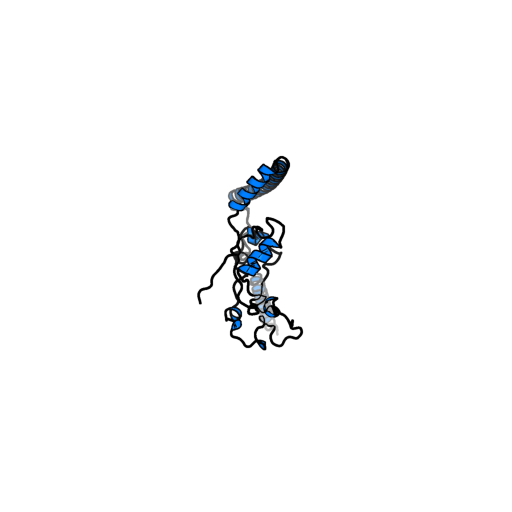
ATOM 1144 C CA . GLU A 1 136 ? 3.483 -14.758 21.809 1.00 82.12 136 GLU A CA 1
ATOM 1145 C C . GLU A 1 136 ? 1.967 -14.539 21.574 1.00 82.12 136 GLU A C 1
ATOM 1147 O O . GLU A 1 136 ? 1.188 -14.458 22.523 1.00 82.12 136 GLU A O 1
ATOM 1152 N N . GLU A 1 137 ? 1.534 -14.397 20.319 1.00 86.25 137 GLU A N 1
ATOM 1153 C CA . GLU A 1 137 ? 0.144 -14.147 19.903 1.00 86.25 137 GLU A CA 1
ATOM 1154 C C . GLU A 1 137 ? -0.545 -15.399 19.332 1.00 86.25 137 GLU A C 1
ATOM 1156 O O . GLU A 1 137 ? -1.719 -15.340 18.957 1.00 86.25 137 GLU A O 1
ATOM 1161 N N . LYS A 1 138 ? 0.157 -16.542 19.296 1.00 86.75 138 LYS A N 1
ATOM 1162 C CA . LYS A 1 138 ? -0.421 -17.848 18.939 1.00 86.75 138 LYS A CA 1
ATOM 1163 C C . LYS A 1 138 ? -1.308 -18.416 20.052 1.00 86.75 138 LYS A C 1
ATOM 1165 O O . LYS A 1 138 ? -2.165 -19.250 19.777 1.00 86.75 138 LYS A O 1
ATOM 1170 N N . PHE A 1 139 ? -1.133 -17.956 21.291 1.00 86.38 139 PHE A N 1
ATOM 1171 C CA . PHE A 1 139 ? -1.947 -18.374 22.433 1.00 86.38 139 PHE A CA 1
ATOM 1172 C C . PHE A 1 139 ? -3.326 -17.706 22.432 1.00 86.38 139 PHE A C 1
ATOM 1174 O O . PHE A 1 139 ? -3.455 -16.519 22.122 1.00 86.38 139 PHE A O 1
ATOM 1181 N N . ASP A 1 140 ? -4.352 -18.447 22.857 1.00 88.12 140 ASP A N 1
ATOM 1182 C CA . ASP A 1 140 ? -5.696 -17.894 23.001 1.00 88.12 140 ASP A CA 1
ATOM 1183 C C . ASP A 1 140 ? -5.784 -16.960 24.218 1.00 88.12 140 ASP A C 1
ATOM 1185 O O . ASP A 1 140 ? -5.883 -17.383 25.374 1.00 88.12 140 ASP A O 1
ATOM 1189 N N . LYS A 1 141 ? -5.765 -15.653 23.946 1.00 87.25 141 LYS A N 1
ATOM 1190 C CA . LYS A 1 141 ? -5.843 -14.610 24.974 1.00 87.25 141 LYS A CA 1
ATOM 1191 C C . LYS A 1 141 ? -7.220 -14.520 25.634 1.00 87.25 141 LYS A C 1
ATOM 1193 O O . LYS A 1 141 ? -7.325 -13.868 26.668 1.00 87.25 141 LYS A O 1
ATOM 1198 N N . ASN A 1 142 ? -8.259 -15.170 25.103 1.00 87.31 142 ASN A N 1
ATOM 1199 C CA . ASN A 1 142 ? -9.580 -15.187 25.740 1.00 87.31 142 ASN A CA 1
ATOM 1200 C C . ASN A 1 142 ? -9.562 -15.897 27.100 1.00 87.31 142 ASN A C 1
ATOM 1202 O O . ASN A 1 142 ? -10.295 -15.504 28.004 1.00 87.31 142 ASN A O 1
ATOM 1206 N N . MET A 1 143 ? -8.695 -16.901 27.262 1.00 89.12 143 MET A N 1
ATOM 1207 C CA . MET A 1 143 ? -8.571 -17.673 28.502 1.00 89.12 143 MET A CA 1
ATOM 1208 C C . MET A 1 143 ? -7.847 -16.900 29.619 1.00 89.12 143 MET A C 1
ATOM 1210 O O . MET A 1 143 ? -7.865 -17.302 30.782 1.00 89.12 143 MET A O 1
ATOM 1214 N N . LEU A 1 144 ? -7.196 -15.781 29.287 1.00 88.00 144 LEU A N 1
ATOM 1215 C CA . LEU A 1 144 ? -6.494 -14.960 30.266 1.00 88.00 144 LEU A CA 1
ATOM 1216 C C . LEU A 1 144 ? -7.482 -14.150 31.121 1.00 88.00 144 LEU A C 1
ATOM 1218 O O . LEU A 1 144 ? -8.521 -13.712 30.617 1.00 88.00 144 LEU A O 1
ATOM 1222 N N . PRO A 1 145 ? -7.139 -13.855 32.390 1.00 90.62 145 PRO A N 1
ATOM 1223 C CA . PRO A 1 145 ? -7.898 -12.914 33.205 1.00 90.62 145 PRO A CA 1
ATOM 1224 C C . PRO A 1 145 ? -8.061 -11.566 32.497 1.00 90.62 145 PRO A C 1
ATOM 1226 O O . PRO A 1 145 ? -7.136 -11.099 31.834 1.00 90.62 145 PRO A O 1
ATOM 1229 N N . LYS A 1 146 ? -9.198 -10.885 32.696 1.00 86.69 146 LYS A N 1
ATOM 1230 C CA . LYS A 1 146 ? -9.531 -9.629 31.995 1.00 86.69 146 LYS A CA 1
ATOM 1231 C C . LYS A 1 146 ? -8.432 -8.561 32.078 1.00 86.69 146 LYS A C 1
ATOM 1233 O O . LYS A 1 146 ? -8.155 -7.885 31.096 1.00 86.69 146 LYS A O 1
ATOM 1238 N N . ALA A 1 147 ? -7.757 -8.457 33.224 1.00 86.25 147 ALA A N 1
ATOM 1239 C CA . ALA A 1 147 ? -6.648 -7.524 33.438 1.00 86.25 147 ALA A CA 1
ATOM 1240 C C . ALA A 1 147 ? -5.360 -7.866 32.656 1.00 86.25 147 ALA A C 1
ATOM 1242 O O . ALA A 1 147 ? -4.461 -7.035 32.583 1.00 86.25 147 ALA A O 1
ATOM 1243 N N . MET A 1 148 ? -5.255 -9.074 32.094 1.00 87.56 148 MET A N 1
ATOM 1244 C CA . MET A 1 148 ? -4.153 -9.546 31.245 1.00 87.56 148 MET A CA 1
ATOM 1245 C C . MET A 1 148 ? -4.549 -9.679 29.768 1.00 87.56 148 MET A C 1
ATOM 1247 O O . MET A 1 148 ? -3.674 -9.886 28.929 1.00 87.56 148 MET A O 1
ATOM 1251 N N . GLN A 1 149 ? -5.833 -9.508 29.427 1.00 89.62 149 GLN A N 1
ATOM 1252 C CA . GLN A 1 149 ? -6.333 -9.448 28.048 1.00 89.62 149 GLN A CA 1
ATOM 1253 C C . GLN A 1 149 ? -5.924 -8.126 27.382 1.00 89.62 149 GLN A C 1
ATOM 1255 O O . GLN A 1 149 ? -6.744 -7.251 27.111 1.00 89.62 149 GLN A O 1
ATOM 1260 N N . LEU A 1 150 ? -4.624 -7.963 27.145 1.00 88.38 150 LEU A N 1
ATOM 1261 C CA . LEU A 1 150 ? -4.041 -6.807 26.479 1.00 88.38 150 LEU A CA 1
ATOM 1262 C C . LEU A 1 150 ? -3.230 -7.232 25.254 1.00 88.38 150 LEU A C 1
ATOM 1264 O O . LEU A 1 150 ? -2.762 -8.366 25.125 1.00 88.38 150 LEU A O 1
ATOM 1268 N N . ARG A 1 151 ? -3.052 -6.286 24.326 1.00 89.19 151 ARG A N 1
ATOM 1269 C CA . ARG A 1 151 ? -2.148 -6.480 23.191 1.00 89.19 151 ARG A CA 1
ATOM 1270 C C . ARG A 1 151 ? -0.711 -6.626 23.683 1.00 89.19 151 ARG A C 1
ATOM 1272 O O . ARG A 1 151 ? -0.351 -6.173 24.773 1.00 89.19 151 ARG A O 1
ATOM 1279 N N . ARG A 1 152 ? 0.118 -7.245 22.845 1.00 88.00 152 ARG A N 1
ATOM 1280 C CA . ARG A 1 152 ? 1.538 -7.451 23.124 1.00 88.00 152 ARG A CA 1
ATOM 1281 C C . ARG A 1 152 ? 2.225 -6.149 23.566 1.00 88.00 152 ARG A C 1
ATOM 1283 O O . ARG A 1 152 ? 2.055 -5.107 22.933 1.00 88.00 152 ARG A O 1
ATOM 1290 N N . GLY A 1 153 ? 3.006 -6.218 24.647 1.00 87.06 153 GLY A N 1
ATOM 1291 C CA . GLY A 1 153 ? 3.804 -5.100 25.177 1.00 87.06 153 GLY A CA 1
ATOM 1292 C C . GLY A 1 153 ? 3.025 -4.027 25.947 1.00 87.06 153 GLY A C 1
ATOM 1293 O O . GLY A 1 153 ? 3.626 -3.055 26.406 1.00 87.06 153 GLY A O 1
ATOM 1294 N N . GLN A 1 154 ? 1.709 -4.194 26.098 1.00 87.50 154 GLN A N 1
ATOM 1295 C CA . GLN A 1 154 ? 0.837 -3.195 26.708 1.00 87.50 154 GLN A CA 1
ATOM 1296 C C . GLN A 1 154 ? 0.577 -3.453 28.202 1.00 87.50 154 GLN A C 1
ATOM 1298 O O . GLN A 1 154 ? 0.171 -2.542 28.921 1.00 87.50 154 GLN A O 1
ATOM 1303 N N . PHE A 1 155 ? 0.860 -4.657 28.705 1.00 88.06 155 PHE A N 1
ATOM 1304 C CA . PHE A 1 155 ? 0.775 -4.963 30.133 1.00 88.06 155 PHE A CA 1
ATOM 1305 C C . PHE A 1 155 ? 1.719 -4.058 30.950 1.00 88.06 155 PHE A C 1
ATOM 1307 O O . PHE A 1 155 ? 2.886 -3.888 30.603 1.00 88.06 155 PHE A O 1
ATOM 1314 N N . GLY A 1 156 ? 1.201 -3.425 32.009 1.00 87.88 156 GLY A N 1
ATOM 1315 C CA . GLY A 1 156 ? 1.970 -2.509 32.865 1.00 87.88 156 GLY A CA 1
ATOM 1316 C C . GLY A 1 156 ? 2.272 -1.124 32.267 1.00 87.88 156 GLY A C 1
ATOM 1317 O O . GLY A 1 156 ? 2.944 -0.317 32.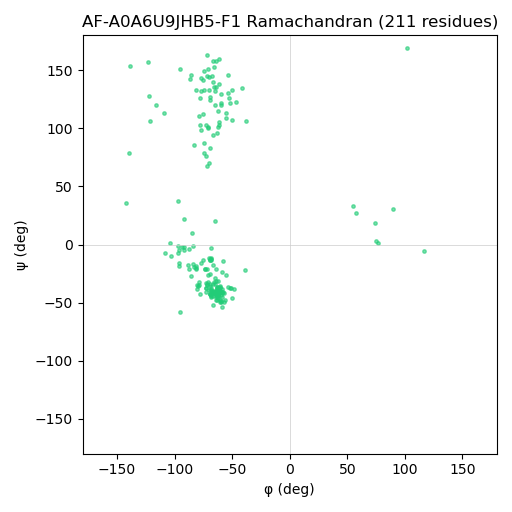908 1.00 87.88 156 GLY A O 1
ATOM 1318 N N . LYS A 1 157 ? 1.788 -0.804 31.058 1.00 88.94 157 LYS A N 1
ATOM 1319 C CA . LYS A 1 157 ? 1.946 0.533 30.458 1.00 88.94 157 LYS A CA 1
ATOM 1320 C C . LYS A 1 157 ? 0.828 1.483 30.897 1.00 88.94 157 LYS A C 1
ATOM 1322 O O . LYS A 1 157 ? -0.336 1.091 30.991 1.00 88.94 157 LYS A O 1
ATOM 1327 N N . LYS A 1 158 ? 1.178 2.756 31.117 1.00 87.81 158 LYS A N 1
ATOM 1328 C CA . LYS A 1 158 ? 0.204 3.845 31.312 1.00 87.81 158 LYS A CA 1
ATOM 1329 C C . LYS A 1 158 ? -0.511 4.172 29.995 1.00 87.81 158 LYS A C 1
ATOM 1331 O O . LYS A 1 158 ? 0.081 4.030 28.931 1.00 87.81 158 LYS A O 1
ATOM 1336 N N . GLY A 1 159 ? -1.755 4.646 30.074 1.00 84.94 159 GLY A N 1
ATOM 1337 C CA . GLY A 1 159 ? -2.547 5.025 28.893 1.00 84.94 159 GLY A CA 1
ATOM 1338 C C . GLY A 1 159 ? -3.388 3.891 28.301 1.00 84.94 159 GLY A C 1
ATOM 1339 O O . GLY A 1 159 ? -3.611 3.860 27.095 1.00 84.94 159 GLY A O 1
ATOM 1340 N N . GLN A 1 160 ? -3.844 2.949 29.132 1.00 83.88 160 GLN A N 1
ATOM 1341 C CA . GLN A 1 160 ? -4.795 1.929 28.691 1.00 83.88 160 GLN A CA 1
ATOM 1342 C C . GLN A 1 160 ? -6.139 2.550 28.329 1.00 83.88 160 GLN A C 1
ATOM 1344 O O . GLN A 1 160 ? -6.678 3.369 29.078 1.00 83.88 160 GLN A O 1
ATOM 1349 N N . VAL A 1 161 ? -6.698 2.115 27.204 1.00 83.00 161 VAL A N 1
ATOM 1350 C CA . VAL A 1 161 ? -8.072 2.451 26.835 1.00 83.00 161 VAL A CA 1
ATOM 1351 C C . VAL A 1 161 ? -9.014 1.582 27.667 1.00 83.00 161 VAL A C 1
ATOM 1353 O O . VAL A 1 161 ? -8.813 0.376 27.774 1.00 83.00 161 VAL A O 1
ATOM 1356 N N . LYS A 1 162 ? -10.031 2.201 28.276 1.00 81.69 162 LYS A N 1
ATOM 1357 C CA . LYS A 1 162 ? -11.002 1.513 29.147 1.00 81.69 162 LYS A CA 1
ATOM 1358 C C . LYS A 1 162 ? -11.968 0.600 28.385 1.00 81.69 162 LYS A C 1
ATOM 1360 O O . LYS A 1 162 ? -12.498 -0.334 28.968 1.00 81.69 162 LYS A O 1
ATOM 1365 N N . HIS A 1 163 ? -12.206 0.900 27.112 1.00 82.88 163 HIS A N 1
ATOM 1366 C CA . HIS A 1 163 ? -13.168 0.216 26.254 1.00 82.88 163 HIS A CA 1
ATOM 1367 C C . HIS A 1 163 ? -12.438 -0.327 25.029 1.00 82.88 163 HIS A C 1
ATOM 1369 O O . HIS A 1 163 ? -11.714 0.424 24.374 1.00 82.88 163 HIS A O 1
ATOM 1375 N N . THR A 1 164 ? -12.594 -1.618 24.731 1.00 81.62 164 THR A N 1
ATOM 1376 C CA . THR A 1 164 ? -11.840 -2.262 23.645 1.00 81.62 164 THR A CA 1
ATOM 1377 C C . THR A 1 164 ? -12.630 -2.301 22.341 1.00 81.62 164 THR A C 1
ATOM 1379 O O . THR A 1 164 ? -12.197 -1.737 21.339 1.00 81.62 164 THR A O 1
ATOM 1382 N N . HIS A 1 165 ? -13.807 -2.918 22.355 1.00 81.44 165 HIS A N 1
ATOM 1383 C CA . HIS A 1 165 ? -14.684 -3.060 21.199 1.00 81.44 165 HIS A CA 1
ATOM 1384 C C . HIS A 1 165 ? -16.144 -2.840 21.596 1.00 81.44 165 HIS A C 1
ATOM 1386 O O . HIS A 1 165 ? -16.530 -3.077 22.740 1.00 81.44 165 HIS A O 1
ATOM 1392 N N . LEU A 1 166 ? -16.969 -2.409 20.638 1.00 84.81 166 LEU A N 1
ATOM 1393 C CA . LEU A 1 166 ? -18.378 -2.073 20.882 1.00 84.81 166 LEU A CA 1
ATOM 1394 C C . LEU A 1 166 ? -19.143 -3.216 21.554 1.00 84.81 166 LEU A C 1
ATOM 1396 O O . LEU A 1 166 ? -19.921 -2.961 22.457 1.00 84.81 166 LEU A O 1
ATOM 1400 N N . THR A 1 167 ? -18.843 -4.466 21.199 1.00 83.62 167 THR A N 1
ATOM 1401 C CA . THR A 1 167 ? -19.473 -5.662 21.778 1.00 83.62 167 THR A CA 1
ATOM 1402 C C . THR A 1 167 ? -19.196 -5.866 23.270 1.00 83.62 167 THR A C 1
ATOM 1404 O O . THR A 1 167 ? -19.947 -6.573 23.923 1.00 83.62 167 THR A O 1
ATOM 1407 N N . GLU A 1 168 ? -18.139 -5.267 23.831 1.00 84.12 168 GLU A N 1
ATOM 1408 C CA . GLU A 1 168 ? -17.853 -5.334 25.277 1.00 84.12 168 GLU A CA 1
ATOM 1409 C C . GLU A 1 168 ? -18.703 -4.331 26.054 1.00 84.12 168 GLU A C 1
ATOM 1411 O O . GLU A 1 168 ? -19.078 -4.580 27.196 1.00 84.12 168 GLU A O 1
ATOM 1416 N N . VAL A 1 169 ? -18.966 -3.179 25.441 1.00 86.62 169 VAL A N 1
ATOM 1417 C CA . VAL A 1 169 ? -19.746 -2.088 26.038 1.00 86.62 169 VAL A CA 1
ATOM 1418 C C . VAL A 1 169 ? -21.221 -2.198 25.641 1.00 86.62 169 VAL A C 1
ATOM 1420 O O . VAL A 1 169 ? -22.047 -1.405 26.084 1.00 86.62 169 VAL A O 1
ATOM 1423 N N . ASP A 1 170 ? -21.559 -3.184 24.812 1.00 86.69 170 ASP A N 1
ATOM 1424 C CA . ASP A 1 170 ? -22.918 -3.451 24.384 1.00 86.69 170 ASP A CA 1
ATOM 1425 C C . ASP A 1 170 ? -23.721 -4.023 25.556 1.00 86.69 170 ASP A C 1
ATOM 1427 O O . ASP A 1 170 ? -23.625 -5.199 25.905 1.00 86.69 170 ASP A O 1
ATOM 1431 N N . THR A 1 171 ? -24.518 -3.162 26.180 1.00 83.88 171 THR A N 1
ATOM 1432 C CA . THR A 1 171 ? -25.450 -3.521 27.252 1.00 83.88 171 THR A CA 1
ATOM 1433 C C . THR A 1 171 ? -26.791 -4.018 26.714 1.00 83.88 171 THR A C 1
ATOM 1435 O O . THR A 1 171 ? -27.738 -4.164 27.490 1.00 83.88 171 THR A O 1
ATOM 1438 N N . THR A 1 172 ? -26.905 -4.270 25.402 1.00 82.75 172 THR A N 1
ATOM 1439 C CA . THR A 1 172 ? -28.125 -4.805 24.792 1.00 82.75 172 THR A CA 1
ATOM 1440 C C . THR A 1 172 ? -28.436 -6.179 25.371 1.00 82.75 172 THR A C 1
ATOM 1442 O O . THR A 1 172 ? -27.858 -7.200 24.991 1.00 82.75 172 THR A O 1
ATOM 1445 N N . ASP A 1 173 ? -29.407 -6.213 26.277 1.00 80.00 173 ASP A N 1
ATOM 1446 C CA . ASP A 1 173 ? -29.927 -7.449 26.830 1.00 80.00 173 ASP A CA 1
ATOM 1447 C C . ASP A 1 173 ? -30.868 -8.121 25.823 1.00 80.00 173 ASP A C 1
ATOM 1449 O O . ASP A 1 173 ? -32.051 -7.795 25.706 1.00 80.00 173 ASP A O 1
ATOM 1453 N N . LYS A 1 174 ? -30.332 -9.098 25.089 1.00 80.19 174 LYS A N 1
ATOM 1454 C CA . LYS A 1 174 ? -31.099 -9.907 24.130 1.00 80.19 174 LYS A CA 1
ATOM 1455 C C . LYS A 1 174 ? -32.106 -10.844 24.804 1.00 80.19 174 LYS A C 1
ATOM 1457 O O . LYS A 1 174 ? -32.949 -11.410 24.111 1.00 80.19 174 LYS A O 1
ATOM 1462 N N . SER A 1 175 ? -32.023 -11.031 26.122 1.00 80.25 175 SER A N 1
ATOM 1463 C CA . SER A 1 175 ? -32.974 -11.850 26.876 1.00 80.25 175 SER A CA 1
ATOM 1464 C C . SER A 1 175 ? -34.249 -11.085 27.241 1.00 80.25 175 SER A C 1
ATOM 1466 O O . SER A 1 175 ? -35.290 -11.707 27.477 1.00 80.25 175 SER A O 1
ATOM 1468 N N . ALA A 1 176 ? -34.205 -9.749 27.210 1.00 81.06 176 ALA A N 1
ATOM 1469 C CA . ALA A 1 176 ? -35.334 -8.909 27.563 1.00 81.06 176 ALA A CA 1
ATOM 1470 C C . ALA A 1 176 ? -36.541 -9.148 26.637 1.00 81.06 176 ALA A C 1
ATOM 1472 O O . ALA A 1 176 ? -36.409 -9.237 25.416 1.00 81.06 176 ALA A O 1
ATOM 1473 N N . ALA A 1 177 ? -37.748 -9.203 27.207 1.00 75.25 177 ALA A N 1
ATOM 1474 C CA . ALA A 1 177 ? -38.974 -9.554 26.477 1.00 75.25 177 ALA A CA 1
ATOM 1475 C C . ALA A 1 177 ? -39.299 -8.620 25.289 1.00 75.25 177 ALA A C 1
ATOM 1477 O O . ALA A 1 177 ? -39.982 -9.026 24.354 1.00 75.25 177 ALA A O 1
ATOM 1478 N N . TRP A 1 178 ? -38.795 -7.383 25.311 1.00 72.44 178 TRP A N 1
ATOM 1479 C CA . TRP A 1 178 ? -38.941 -6.390 24.239 1.00 72.44 178 TRP A CA 1
ATOM 1480 C C . TRP A 1 178 ? -37.838 -6.470 23.168 1.00 72.44 178 TRP A C 1
ATOM 1482 O O . TRP A 1 178 ? -38.020 -5.956 22.068 1.00 72.44 178 TRP A O 1
ATOM 1492 N N . ALA A 1 179 ? -36.711 -7.124 23.466 1.00 72.25 179 ALA A N 1
ATOM 1493 C CA . ALA A 1 179 ? -35.650 -7.427 22.505 1.00 72.25 179 ALA A CA 1
ATOM 1494 C C . ALA A 1 179 ? -35.902 -8.754 21.768 1.00 72.25 179 ALA A C 1
ATOM 1496 O O . ALA A 1 179 ? -35.381 -8.974 20.670 1.00 72.25 179 ALA A O 1
ATOM 1497 N N . GLN A 1 180 ? -36.725 -9.634 22.347 1.00 71.38 180 GLN A N 1
ATOM 1498 C CA . GLN A 1 180 ? -37.159 -10.867 21.706 1.00 71.38 180 GLN A CA 1
ATOM 1499 C C . GLN A 1 180 ? -37.946 -10.535 20.436 1.00 71.38 180 GLN A C 1
ATOM 1501 O O . GLN A 1 180 ? -39.035 -9.962 20.468 1.00 71.38 180 GLN A O 1
ATOM 1506 N N . GLN A 1 181 ? -37.383 -10.935 19.299 1.00 68.25 181 GLN A N 1
ATOM 1507 C CA . GLN A 1 181 ? -38.006 -10.852 17.983 1.00 68.25 181 GLN A CA 1
ATOM 1508 C C . GLN A 1 181 ? -39.155 -11.862 17.892 1.00 68.25 181 GLN A C 1
ATOM 1510 O O . GLN A 1 181 ? -39.071 -12.891 17.226 1.00 68.25 181 GLN A O 1
ATOM 1515 N N . SER A 1 182 ? -40.233 -11.600 18.626 1.00 73.62 182 SER A N 1
ATOM 1516 C CA . SER A 1 182 ? -41.433 -12.413 18.555 1.00 73.62 182 SER A CA 1
ATOM 1517 C C . SER A 1 182 ? -42.061 -12.245 17.170 1.00 73.62 182 SER A C 1
ATOM 1519 O O . SER A 1 182 ? -42.114 -11.150 16.608 1.00 73.62 182 SER A O 1
ATOM 1521 N N . ARG A 1 183 ? -42.565 -13.344 16.605 1.00 74.75 183 ARG A N 1
ATOM 1522 C CA . ARG A 1 183 ? -43.247 -13.364 15.299 1.00 74.75 183 ARG A CA 1
ATOM 1523 C C . ARG A 1 183 ? -44.328 -12.269 15.144 1.00 74.75 183 ARG A C 1
ATOM 1525 O O . ARG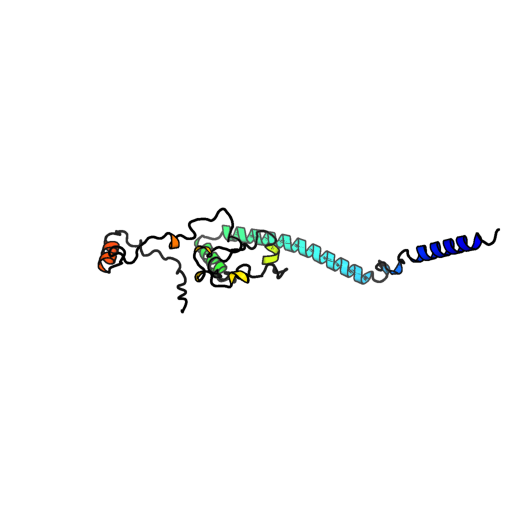 A 1 183 ? -44.444 -11.710 14.055 1.00 74.75 183 ARG A O 1
ATOM 1532 N N . PRO A 1 184 ? -45.119 -11.930 16.187 1.00 76.12 184 PRO A N 1
ATOM 1533 C CA . PRO A 1 184 ? -46.054 -10.805 16.141 1.00 76.12 184 PRO A CA 1
ATOM 1534 C C . PRO A 1 184 ? -45.363 -9.439 16.046 1.00 76.12 184 PRO A C 1
ATOM 1536 O O . PRO A 1 184 ? -45.814 -8.589 15.282 1.00 76.12 184 PRO A O 1
ATOM 1539 N N . MET A 1 185 ? -44.262 -9.234 16.775 1.00 71.75 185 MET A N 1
ATOM 1540 C CA . MET A 1 185 ? -43.488 -7.990 16.736 1.00 71.75 185 MET A CA 1
ATOM 1541 C C . MET A 1 185 ? -42.811 -7.789 15.377 1.00 71.75 185 MET A C 1
ATOM 1543 O O . MET A 1 185 ? -42.855 -6.683 14.853 1.00 71.75 185 MET A O 1
ATOM 1547 N N . GLN A 1 186 ? -42.280 -8.852 14.763 1.00 74.38 186 GLN A N 1
ATOM 1548 C CA . GLN A 1 186 ? -41.738 -8.814 13.396 1.00 74.38 186 GLN A CA 1
ATOM 1549 C C . GLN A 1 186 ? -42.804 -8.391 12.379 1.00 74.38 186 GLN A C 1
ATOM 1551 O O . GLN A 1 186 ? -42.600 -7.439 11.634 1.00 74.38 186 GLN A O 1
ATOM 1556 N N . LYS A 1 187 ? -43.991 -9.015 12.420 1.00 74.31 187 LYS A N 1
ATOM 1557 C CA . LYS A 1 187 ? -45.131 -8.636 11.564 1.00 74.31 187 LYS A CA 1
ATOM 1558 C C . LYS A 1 187 ? -45.587 -7.194 11.794 1.00 74.31 187 LYS A C 1
ATOM 1560 O O . LYS A 1 187 ? -46.000 -6.518 10.856 1.00 74.31 187 LYS A O 1
ATOM 1565 N N . TYR A 1 188 ? -45.548 -6.722 13.040 1.00 74.50 188 TYR A N 1
ATOM 1566 C CA . TYR A 1 188 ? -45.872 -5.337 13.374 1.00 74.50 188 TYR A CA 1
ATOM 1567 C C . TYR A 1 188 ? -44.811 -4.364 12.847 1.00 74.50 188 TYR A C 1
ATOM 1569 O O . TYR A 1 188 ? -45.172 -3.351 12.260 1.00 74.50 188 TYR A O 1
ATOM 1577 N N . GLN A 1 189 ? -43.521 -4.683 12.976 1.00 72.69 189 GLN A N 1
ATOM 1578 C CA . GLN A 1 189 ? -42.426 -3.892 12.407 1.00 72.69 189 GLN A CA 1
ATOM 1579 C C . GLN A 1 189 ? -42.491 -3.846 10.878 1.00 72.69 189 GLN A C 1
ATOM 1581 O O . GLN A 1 189 ? -42.382 -2.766 10.316 1.00 72.69 189 GLN A O 1
ATOM 1586 N N . GLU A 1 190 ? -42.757 -4.968 10.205 1.00 72.75 190 GLU A N 1
ATOM 1587 C CA . GLU A 1 190 ? -42.980 -5.020 8.751 1.00 72.75 190 GLU A CA 1
ATOM 1588 C C . GLU A 1 190 ? -44.177 -4.166 8.312 1.00 72.75 190 GLU A C 1
ATOM 1590 O O . GLU A 1 190 ? -44.147 -3.551 7.251 1.00 72.75 190 GLU A O 1
ATOM 1595 N N . LYS A 1 191 ? -45.230 -4.103 9.136 1.00 73.69 191 LYS A N 1
ATOM 1596 C CA . LYS A 1 191 ? -46.433 -3.307 8.865 1.00 73.69 191 LYS A CA 1
ATOM 1597 C C . LYS A 1 191 ? -46.248 -1.812 9.163 1.00 73.69 191 LYS A C 1
ATOM 1599 O O . LYS A 1 191 ? -46.841 -0.989 8.472 1.00 73.69 191 LYS A O 1
ATOM 1604 N N . MET A 1 192 ? -45.464 -1.463 10.186 1.00 68.69 192 MET A N 1
ATOM 1605 C CA . MET A 1 192 ? -45.187 -0.078 10.601 1.00 68.69 192 MET A CA 1
ATOM 1606 C C . MET A 1 192 ? -44.029 0.558 9.825 1.00 68.69 192 MET A C 1
ATOM 1608 O O . MET A 1 192 ? -44.011 1.775 9.648 1.00 68.69 192 MET A O 1
ATOM 1612 N N . ALA A 1 193 ? -43.083 -0.238 9.322 1.00 66.69 193 ALA A N 1
ATOM 1613 C CA . ALA A 1 193 ? -42.084 0.190 8.353 1.00 66.69 193 ALA A CA 1
ATOM 1614 C C . ALA A 1 193 ? -42.772 0.367 6.991 1.00 66.69 193 ALA A C 1
ATOM 1616 O O . ALA A 1 193 ? -42.673 -0.471 6.102 1.00 66.69 193 ALA A O 1
ATOM 1617 N N . ALA A 1 194 ? -43.514 1.462 6.837 1.00 52.91 194 ALA A N 1
ATOM 1618 C CA . ALA A 1 194 ? -44.366 1.777 5.688 1.00 52.91 194 ALA A CA 1
ATOM 1619 C C . ALA A 1 194 ? -43.622 1.989 4.344 1.00 52.91 194 ALA A C 1
ATOM 1621 O O . ALA A 1 194 ? -44.173 2.580 3.418 1.00 52.91 194 ALA A O 1
ATOM 1622 N N . ALA A 1 195 ? -42.389 1.502 4.199 1.00 56.09 195 ALA A N 1
ATOM 1623 C CA . ALA A 1 195 ? -41.611 1.559 2.972 1.00 56.09 195 ALA A CA 1
ATOM 1624 C C . ALA A 1 195 ? -41.235 0.139 2.523 1.00 56.09 195 ALA A C 1
ATOM 1626 O O . ALA A 1 195 ? -40.372 -0.535 3.091 1.00 56.09 195 ALA A O 1
ATOM 1627 N N . LYS A 1 196 ? -41.910 -0.309 1.462 1.00 53.12 196 LYS A N 1
ATOM 1628 C CA . LYS A 1 196 ? -41.620 -1.547 0.736 1.00 53.12 196 LYS A CA 1
ATOM 1629 C C . LYS A 1 196 ? -40.151 -1.509 0.279 1.00 53.12 196 LYS A C 1
ATOM 1631 O O . LYS A 1 196 ? -39.817 -0.716 -0.591 1.00 53.12 196 LYS A O 1
ATOM 1636 N N . GLY A 1 197 ? -39.285 -2.328 0.883 1.00 57.06 197 GLY A N 1
ATOM 1637 C CA . GLY A 1 197 ? -37.877 -2.469 0.476 1.00 57.06 197 GLY A CA 1
ATOM 1638 C C . GLY A 1 197 ? -36.808 -2.049 1.496 1.00 57.06 197 GLY A C 1
ATOM 1639 O O . GLY A 1 197 ? -35.641 -2.331 1.261 1.00 57.06 197 GLY A O 1
ATOM 1640 N N . VAL A 1 198 ? -37.156 -1.472 2.655 1.00 55.72 198 VAL A N 1
ATOM 1641 C CA . VAL A 1 198 ? -36.149 -1.077 3.678 1.00 55.72 198 VAL A CA 1
ATOM 1642 C C . VAL A 1 198 ? -35.404 -2.283 4.273 1.00 55.72 198 VAL A C 1
ATOM 1644 O O . VAL A 1 198 ? -34.231 -2.184 4.622 1.00 55.72 198 VAL A O 1
ATOM 1647 N N . ASN A 1 199 ? -36.058 -3.448 4.314 1.00 55.66 199 ASN A N 1
ATOM 1648 C CA . ASN A 1 199 ? -35.448 -4.716 4.730 1.00 55.66 199 ASN A CA 1
ATOM 1649 C C . ASN A 1 199 ? -34.863 -5.524 3.555 1.00 55.66 199 ASN A C 1
ATOM 1651 O O . ASN A 1 199 ? -34.244 -6.557 3.783 1.00 55.66 199 ASN A O 1
ATOM 1655 N N . ALA A 1 200 ? -35.051 -5.064 2.314 1.00 58.25 200 ALA A N 1
ATOM 1656 C CA . ALA A 1 200 ? -34.500 -5.664 1.097 1.00 58.25 200 ALA A CA 1
ATOM 1657 C C . ALA A 1 200 ? -33.206 -4.947 0.677 1.00 58.25 200 ALA A C 1
ATOM 1659 O O . ALA A 1 200 ? -32.964 -4.705 -0.502 1.00 58.25 200 ALA A O 1
ATOM 1660 N N . PHE A 1 201 ? -32.399 -4.549 1.660 1.00 59.44 201 PHE A N 1
ATOM 1661 C CA . PHE A 1 201 ? -31.048 -4.088 1.395 1.00 59.44 201 PHE A CA 1
ATOM 1662 C C . PHE A 1 201 ? -30.189 -5.331 1.190 1.00 59.44 201 PHE A C 1
ATOM 1664 O O . PHE A 1 201 ? -29.979 -6.094 2.136 1.00 59.44 201 PHE A O 1
ATOM 1671 N N . ASP A 1 202 ? -29.739 -5.539 -0.043 1.00 61.12 202 ASP A N 1
ATOM 1672 C CA . ASP A 1 202 ? -28.853 -6.635 -0.413 1.00 61.12 202 ASP A CA 1
ATOM 1673 C C . ASP A 1 202 ? -27.478 -6.367 0.214 1.00 61.12 202 ASP A C 1
ATOM 1675 O O . ASP A 1 202 ? -26.600 -5.714 -0.349 1.00 61.12 202 ASP A O 1
ATOM 1679 N N . ARG A 1 203 ? -27.338 -6.738 1.490 1.00 56.47 203 ARG A N 1
ATOM 1680 C CA . ARG A 1 203 ? -26.059 -6.655 2.191 1.00 56.47 203 ARG A CA 1
ATOM 1681 C C . ARG A 1 203 ? -25.177 -7.723 1.555 1.00 56.47 203 ARG A C 1
ATOM 1683 O O . ARG A 1 203 ? -25.592 -8.883 1.591 1.00 56.47 203 ARG A O 1
ATOM 1690 N N . PRO A 1 204 ? -23.986 -7.385 1.025 1.00 55.53 204 PRO A N 1
ATOM 1691 C CA . PRO A 1 204 ? -23.063 -8.402 0.541 1.00 55.53 204 PRO A CA 1
ATOM 1692 C C . PRO A 1 204 ? -22.881 -9.419 1.664 1.00 55.53 204 PRO A C 1
ATOM 1694 O O . PRO A 1 204 ? -22.579 -9.044 2.801 1.00 55.53 204 PRO A O 1
ATOM 1697 N N . SER A 1 205 ? -23.207 -10.676 1.367 1.00 48.06 205 SER A N 1
ATOM 1698 C CA . SER A 1 205 ? -23.321 -11.752 2.344 1.00 48.06 205 SER A CA 1
ATOM 1699 C C . SER A 1 205 ? -22.068 -11.797 3.216 1.00 48.06 205 SER A C 1
ATOM 1701 O O . SER A 1 205 ? -21.000 -12.198 2.752 1.00 48.06 205 SER A O 1
ATOM 1703 N N . GLY A 1 206 ? -22.184 -11.377 4.478 1.00 45.03 206 GLY A N 1
ATOM 1704 C CA . GLY A 1 206 ? -21.146 -11.633 5.466 1.00 45.03 206 GLY A CA 1
ATOM 1705 C C . GLY A 1 206 ? -20.983 -13.143 5.564 1.00 45.03 206 GLY A C 1
ATOM 1706 O O . GLY A 1 206 ? -21.963 -13.842 5.827 1.00 45.03 206 GLY A O 1
ATOM 1707 N N . SER A 1 207 ? -19.785 -13.652 5.283 1.00 44.03 207 SER A N 1
ATOM 1708 C CA . SER A 1 207 ? -19.502 -15.080 5.347 1.00 44.03 207 SER A CA 1
ATOM 1709 C C . SER A 1 207 ? -19.863 -15.599 6.740 1.00 44.03 207 SER A C 1
ATOM 1711 O O . SER A 1 207 ? -19.275 -15.227 7.754 1.00 44.03 207 SER A O 1
ATOM 1713 N N . SER A 1 208 ? -20.886 -16.448 6.812 1.00 41.12 208 SER A N 1
ATOM 1714 C CA . SER A 1 208 ? -21.228 -17.168 8.029 1.00 41.12 208 SER A CA 1
ATOM 1715 C C . SER A 1 208 ? -20.196 -18.277 8.229 1.00 41.12 208 SER A C 1
ATOM 1717 O O . SER A 1 208 ? -20.445 -19.437 7.903 1.00 41.12 208 SER A O 1
ATOM 1719 N N . SER A 1 209 ? -19.010 -17.934 8.726 1.00 41.22 209 SER A N 1
ATOM 1720 C CA . SER A 1 209 ? -18.071 -18.925 9.239 1.00 41.22 209 SER A CA 1
ATOM 1721 C C . SER A 1 209 ? -18.587 -19.412 10.594 1.00 41.22 209 SER A C 1
ATOM 1723 O O . SER A 1 209 ? -18.267 -18.888 11.659 1.00 41.22 209 SER A O 1
ATOM 1725 N N . SER A 1 210 ? -19.447 -20.430 10.564 1.00 37.28 210 SER A N 1
ATOM 1726 C CA . SER A 1 210 ? -19.708 -21.242 11.747 1.00 37.28 210 SER A CA 1
ATOM 1727 C C . SER A 1 210 ? -18.397 -21.929 12.133 1.00 37.28 210 SER A C 1
ATOM 1729 O O . SER A 1 210 ? -17.998 -22.902 11.495 1.00 37.28 210 SER A O 1
ATOM 1731 N N . ARG A 1 211 ? -17.698 -21.410 13.145 1.00 33.44 211 ARG A N 1
ATOM 1732 C CA . ARG A 1 211 ? -16.623 -22.152 13.811 1.00 33.44 211 ARG A CA 1
ATOM 1733 C C . ARG A 1 211 ? -17.249 -23.374 14.501 1.00 33.44 211 ARG A C 1
ATOM 1735 O O . ARG A 1 211 ? -18.120 -23.167 15.348 1.00 33.44 211 ARG A O 1
ATOM 1742 N N . PRO A 1 212 ? -16.863 -24.615 14.162 1.00 38.97 212 PRO A N 1
ATOM 1743 C CA . PRO A 1 212 ? -17.161 -25.751 15.020 1.00 38.97 212 PRO A CA 1
ATOM 1744 C C . PRO A 1 212 ? -16.352 -25.625 16.322 1.00 38.97 212 PRO A C 1
ATOM 1746 O O . PRO A 1 212 ? -15.250 -25.072 16.313 1.00 38.97 212 PRO A O 1
ATOM 1749 N N . LEU A 1 213 ? -16.976 -26.072 17.415 1.00 35.41 213 LEU A N 1
ATOM 1750 C CA . LEU A 1 213 ? -16.463 -26.082 18.791 1.00 35.41 213 LEU A CA 1
ATOM 1751 C C . LEU A 1 213 ? -15.120 -26.807 18.928 1.00 35.41 213 LEU A C 1
ATOM 1753 O O . LEU A 1 213 ? -14.947 -27.842 18.245 1.00 35.41 213 LEU A O 1
#

Organism: NCBI:txid1333877

pLDDT: mean 78.36, std 14.88, range [33.44, 97.12]

Radius of gyration: 37.14 Å; Cα contacts (8 Å, |Δi|>4): 59; chains: 1; bounding box: 130×34×64 Å